Protein AF-A0A7J8WYX9-F1 (afdb_monomer)

Solvent-accessible surface area (backbone atoms only — not comparable to full-atom values): 12469 Å² total; per-residue (Å²): 118,74,82,59,62,82,72,58,81,87,71,57,76,42,74,40,43,55,41,48,28,75,52,81,51,78,60,89,34,69,71,24,34,34,38,29,42,62,52,103,55,58,66,59,55,30,49,50,41,38,47,78,47,37,28,56,27,44,37,34,34,35,86,57,97,69,90,72,83,88,65,73,89,63,94,62,88,78,86,72,88,52,57,74,46,80,40,63,70,86,65,88,78,86,83,91,79,81,81,84,76,69,96,70,56,70,68,56,54,50,52,51,52,52,54,54,48,52,52,50,53,52,52,50,51,52,53,50,52,55,50,51,52,53,52,50,51,50,50,49,53,51,50,50,61,53,38,76,77,49,88,80,83,89,84,92,77,91,75,84,77,90,42,73,69,56,56,54,50,51,53,52,51,53,52,50,50,51,52,47,47,70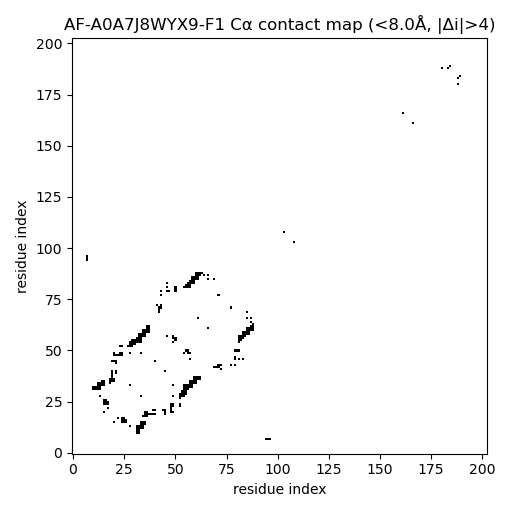,75,50,77,43,73,70,55,56,53,53,50,53,53,51,50,57,56,65,71,74,112

Nearest PDB structures (foldseek):
  7f2i-assembly1_A  TM=8.991E-01  e=1.066E-04  Arabidopsis thaliana
  4tjx-assembly1_A  TM=8.147E-01  e=4.241E-04  Arabidopsis thaliana
  7bj3-assembly1_A  TM=7.013E-01  e=8.742E-04  Streptococcus pyogenes
  8p0z-assembly1_A  TM=8.334E-01  e=9.964E-03  Homo sapiens
  6y76-assembly2_B  TM=6.323E-01  e=3.968E-03  Homo sapiens

InterPro domains:
  IPR003137 PA domain [PF02225] (18-91)
  IPR007369 Peptidase A22B, signal peptide peptidase [PF04258] (158-202)
  IPR007369 Peptidase A22B, signal peptide peptidase [PTHR12174] (4-203)
  IPR046450 PA domain superfamily [SSF52025] (28-68)

Organism: Gossypium aridum (NCBI:txid34290)

Mean predicted aligned error: 16.81 Å

Sequence (203 aa):
MESKEKHANHTRLALADPPDCCSKPRNQLTGEVILVHRGNCSFTVKANVAEEAGASAILIINNQTELFKMVCESDADVNIKIPAVMLPQDAVSVALYSPKRPAVDIAEVFLWLMAVGTILLASYWSAWTAREVAIEQDKLLKDASEEFLQVGSAGSSGFVDINTMSAVLFVVFASCFLIMLYKLMSFWFVEVLVVLFCIGGVE

Foldseek 3Di:
DVVVVVPFDDFAEAQFVVQQQLDQGPDQQAAGEYEHEDDDDAPLSSQVSCVVSNHQAYEYEYPDPDDDDRDDPDPPPSPRPHYYYYDYNPDPDDTDDDDDDPPDDPVNVVVVCVVVVVVVVVVVVVVVVVVVVVVVVVVVVVVVVVCVVPDDDDDDDDDPPPDPVVVVVVVVVVVVVVVCCVVVVDPVVVVVVVVVVVVVVVD

Radius of gyration: 34.88 Å; Cα contacts (8 Å, |Δi|>4): 164; chains: 1; bounding box: 66×43×94 Å

Secondary structure (DSSP, 8-state):
-HHHHTT---PPEEE-SSTT-SS--SS--TTSEEEEESBSB-HHHHHHHHHHTT-SEEEEE--SSS-PPP--SSSS-----S-EEEE-TT------------SS-HHHHHHHHHHHHHHHHHHHHHHHHHHHHHHHHHHHHHHHHHHTTS-------------HHHHHHHHHHHHHHHHHHHHT--HHHHHHHHHHHHHHT--

pLDDT: mean 78.22, std 14.94, range [28.72, 96.94]

Structure (mmCIF, N/CA/C/O backbone):
data_AF-A0A7J8WYX9-F1
#
_entry.id   AF-A0A7J8WYX9-F1
#
loop_
_atom_site.group_PDB
_atom_site.id
_atom_site.type_symbol
_atom_site.label_atom_id
_atom_site.label_alt_id
_atom_site.label_comp_id
_atom_site.label_asym_id
_atom_site.label_entity_id
_atom_site.label_seq_id
_atom_site.pdbx_PDB_ins_code
_atom_site.Cartn_x
_atom_site.Cartn_y
_atom_site.Cartn_z
_atom_site.occupancy
_atom_site.B_iso_or_equiv
_atom_site.auth_seq_id
_atom_site.auth_comp_id
_atom_site.auth_asym_id
_atom_site.auth_atom_id
_atom_site.pdbx_PDB_model_num
ATOM 1 N N . MET A 1 1 ? -13.910 14.914 -2.739 1.00 45.41 1 MET A N 1
ATOM 2 C CA . MET A 1 1 ? -14.010 13.834 -1.728 1.00 45.41 1 MET A CA 1
ATOM 3 C C . MET A 1 1 ? -15.471 13.490 -1.413 1.00 45.41 1 MET A C 1
ATOM 5 O O . MET A 1 1 ? -15.747 12.315 -1.222 1.00 45.41 1 MET A O 1
ATOM 9 N N . GLU A 1 2 ? -16.413 14.440 -1.516 1.00 46.00 2 GLU A N 1
ATOM 10 C CA . GLU A 1 2 ? -17.868 14.241 -1.304 1.00 46.00 2 GLU A CA 1
ATOM 11 C C . GLU A 1 2 ? -18.519 13.098 -2.105 1.00 46.00 2 GLU A C 1
ATOM 13 O O . GLU A 1 2 ? -19.353 12.368 -1.583 1.00 46.00 2 GLU A O 1
ATOM 18 N N . SER A 1 3 ? -18.125 12.861 -3.364 1.00 48.66 3 SER A N 1
ATOM 19 C CA . SER A 1 3 ? -18.735 11.781 -4.164 1.00 48.66 3 SER A CA 1
ATOM 20 C C . SER A 1 3 ? -18.460 10.370 -3.614 1.00 48.66 3 SER A C 1
ATOM 22 O O . SER A 1 3 ? -19.138 9.426 -4.026 1.00 48.66 3 SER A O 1
ATOM 24 N N . LYS A 1 4 ? -17.462 10.200 -2.730 1.00 52.25 4 LYS A N 1
ATOM 25 C CA . LYS A 1 4 ? -17.045 8.886 -2.213 1.00 52.25 4 LYS A CA 1
ATOM 26 C C . LYS A 1 4 ? -17.768 8.469 -0.930 1.00 52.25 4 LYS A C 1
ATOM 28 O O . LYS A 1 4 ? -17.884 7.271 -0.698 1.00 52.25 4 LYS A O 1
ATOM 33 N N . GLU A 1 5 ? -18.308 9.410 -0.155 1.00 54.16 5 GLU A N 1
ATOM 34 C CA . GLU A 1 5 ? -19.115 9.095 1.037 1.00 54.16 5 GLU A CA 1
ATOM 35 C C . GLU A 1 5 ? -20.439 8.416 0.666 1.00 54.16 5 GLU A C 1
ATOM 37 O O . GLU A 1 5 ? -20.892 7.507 1.352 1.00 54.16 5 GLU A O 1
ATOM 42 N N . LYS A 1 6 ? -21.018 8.779 -0.485 1.00 52.91 6 LYS A N 1
ATOM 43 C CA . LYS A 1 6 ? -22.342 8.312 -0.933 1.00 52.91 6 LYS A CA 1
ATOM 44 C C . LYS A 1 6 ? -22.449 6.797 -1.196 1.00 52.91 6 LYS A C 1
ATOM 46 O O . LYS A 1 6 ? -23.554 6.303 -1.387 1.00 52.91 6 LYS A O 1
ATOM 51 N N . HIS A 1 7 ? -21.322 6.078 -1.232 1.00 55.72 7 HIS A N 1
ATOM 52 C CA . HIS A 1 7 ? -21.247 4.624 -1.444 1.00 55.72 7 HIS A CA 1
ATOM 53 C C . HIS A 1 7 ? -20.517 3.883 -0.309 1.00 55.72 7 HIS A C 1
ATOM 55 O O . HIS A 1 7 ? -20.146 2.719 -0.479 1.00 55.72 7 HIS A O 1
ATOM 61 N N . ALA A 1 8 ? -20.267 4.533 0.831 1.00 63.88 8 ALA A N 1
ATOM 62 C CA . ALA A 1 8 ? -19.667 3.860 1.976 1.00 63.88 8 ALA A CA 1
ATOM 63 C C . ALA A 1 8 ? -20.660 2.847 2.569 1.00 63.88 8 ALA A C 1
ATOM 65 O O . ALA A 1 8 ? -21.831 3.160 2.780 1.00 63.88 8 ALA A O 1
ATOM 66 N N . ASN A 1 9 ? -20.200 1.623 2.835 1.00 68.25 9 ASN A N 1
ATOM 67 C CA . ASN A 1 9 ? -21.019 0.640 3.535 1.00 68.25 9 ASN A CA 1
ATOM 68 C C . ASN A 1 9 ? -21.034 0.998 5.026 1.00 68.25 9 ASN A C 1
ATOM 70 O O . ASN A 1 9 ? -19.980 1.071 5.659 1.00 68.25 9 ASN A O 1
ATOM 74 N N . HIS A 1 10 ? -22.218 1.282 5.568 1.00 72.44 10 HIS A N 1
ATOM 75 C CA . HIS A 1 10 ? -22.382 1.642 6.972 1.00 72.44 10 HIS A CA 1
ATOM 76 C C . HIS A 1 10 ? -22.467 0.366 7.811 1.00 72.44 10 HIS A C 1
ATOM 78 O O . HIS A 1 10 ? -23.544 -0.199 7.998 1.00 72.44 10 HIS A O 1
ATOM 84 N N . THR A 1 11 ? -21.325 -0.079 8.328 1.00 78.00 11 THR A N 1
ATOM 85 C CA . THR A 1 11 ? -21.270 -1.198 9.275 1.00 78.00 11 THR A CA 1
ATOM 86 C C . THR A 1 11 ? -21.375 -0.684 10.708 1.00 78.00 11 THR A C 1
ATOM 88 O O . THR A 1 11 ? -20.822 0.365 11.045 1.00 78.00 11 THR A O 1
ATOM 91 N N . ARG A 1 12 ? -22.090 -1.417 11.568 1.00 84.38 12 ARG A N 1
ATOM 92 C CA . ARG A 1 12 ? -22.177 -1.091 12.996 1.00 84.38 12 ARG A CA 1
ATOM 93 C C . ARG A 1 12 ? -20.827 -1.296 13.680 1.00 84.38 12 ARG A C 1
ATOM 95 O O . ARG A 1 12 ? -20.109 -2.249 13.377 1.00 84.38 12 ARG A O 1
ATOM 102 N N . LEU A 1 13 ? -20.518 -0.378 14.592 1.00 86.62 13 LEU A N 1
ATOM 103 C CA . LEU A 1 13 ? -19.353 -0.425 15.465 1.00 86.62 13 LEU A CA 1
ATOM 104 C C . LEU A 1 13 ? -19.795 -0.870 16.860 1.00 86.62 13 LEU A C 1
ATOM 106 O O . LEU A 1 13 ? -20.683 -0.242 17.439 1.00 86.62 13 LEU A O 1
ATOM 110 N N . ALA A 1 14 ? -19.154 -1.901 17.404 1.00 89.31 14 ALA A N 1
ATOM 111 C CA . ALA A 1 14 ? -19.388 -2.374 18.766 1.00 89.31 14 ALA A CA 1
ATOM 112 C C . ALA A 1 14 ? -18.099 -2.342 19.584 1.00 89.31 14 ALA A C 1
ATOM 114 O O . ALA A 1 14 ? -17.075 -2.883 19.175 1.00 89.31 14 ALA A O 1
ATOM 115 N N . LEU A 1 15 ? -18.144 -1.725 20.763 1.00 89.69 15 LEU A N 1
ATOM 116 C CA . LEU A 1 15 ? -17.042 -1.791 21.721 1.00 89.69 15 LEU A CA 1
ATOM 117 C C . LEU A 1 15 ? -17.001 -3.190 22.345 1.00 89.69 15 LEU A C 1
ATOM 119 O O . LEU A 1 15 ? -18.031 -3.678 22.807 1.00 89.69 15 LEU A O 1
ATOM 123 N N . ALA A 1 16 ? -15.839 -3.842 22.358 1.00 90.81 16 ALA A N 1
ATOM 124 C CA . ALA A 1 16 ? -15.687 -5.144 23.006 1.00 90.81 16 ALA A CA 1
ATOM 125 C C . ALA A 1 16 ? -15.901 -5.046 24.532 1.00 90.81 16 ALA A C 1
ATOM 127 O O . ALA A 1 16 ? -15.546 -4.043 25.151 1.00 90.81 16 ALA A O 1
ATOM 128 N N . ASP A 1 17 ? -16.454 -6.097 25.144 1.00 90.50 17 ASP A N 1
ATOM 129 C CA . ASP A 1 17 ? -16.508 -6.259 26.605 1.00 90.50 17 ASP A CA 1
ATOM 130 C C . ASP A 1 17 ? -15.880 -7.608 27.006 1.00 90.50 17 ASP A C 1
ATOM 132 O O . ASP A 1 17 ? -16.497 -8.646 26.754 1.00 90.50 17 ASP A O 1
ATOM 136 N N . PRO A 1 18 ? -14.678 -7.644 27.610 1.00 91.69 18 PRO A N 1
ATOM 137 C CA . PRO A 1 18 ? -13.878 -6.502 28.052 1.00 91.69 18 PRO A CA 1
ATOM 138 C C . PRO A 1 18 ? -13.237 -5.736 26.878 1.00 91.69 18 PRO A C 1
ATOM 140 O O . PRO A 1 18 ? -12.959 -6.321 25.826 1.00 91.69 18 PRO A O 1
ATOM 143 N N . PRO A 1 19 ? -12.958 -4.430 27.040 1.00 90.31 19 PRO A N 1
ATOM 144 C CA . PRO A 1 19 ? -12.548 -3.575 25.928 1.00 90.31 19 PRO A CA 1
ATOM 145 C C . PRO A 1 19 ? -11.127 -3.843 25.431 1.00 90.31 19 PRO A C 1
ATOM 147 O O . PRO A 1 19 ? -10.749 -3.358 24.371 1.00 90.31 19 PRO A O 1
ATOM 150 N N . ASP A 1 20 ? -10.325 -4.626 26.148 1.00 91.12 20 ASP A N 1
ATOM 151 C CA . ASP A 1 20 ? -9.019 -5.087 25.687 1.00 91.12 20 ASP A CA 1
ATOM 152 C C . ASP A 1 20 ? -9.109 -6.298 24.738 1.00 91.12 20 ASP A C 1
ATOM 154 O O . ASP A 1 20 ? -8.133 -6.573 24.045 1.00 91.12 20 ASP A O 1
ATOM 158 N N . CYS A 1 21 ? -10.245 -7.001 24.653 1.00 92.75 21 CYS A N 1
ATOM 159 C CA . CYS A 1 21 ? -10.447 -8.167 23.779 1.00 92.75 21 CYS A CA 1
ATOM 160 C C . CYS A 1 21 ? -9.347 -9.245 23.914 1.00 92.75 21 CYS A C 1
ATOM 162 O O . CYS A 1 21 ? -8.990 -9.927 22.957 1.00 92.75 21 CYS A O 1
ATOM 164 N N . CYS A 1 22 ? -8.767 -9.388 25.108 1.00 92.38 22 CYS A N 1
ATOM 165 C CA . CYS A 1 22 ? -7.767 -10.427 25.387 1.00 92.38 22 CYS A CA 1
ATOM 166 C C . CYS A 1 22 ? -8.405 -11.767 25.785 1.00 92.38 22 CYS A C 1
ATOM 168 O O . CYS A 1 22 ? -7.723 -12.780 25.904 1.00 92.38 22 CYS A O 1
ATOM 170 N N . SER A 1 23 ? -9.719 -11.767 26.005 1.00 91.31 23 SER A N 1
ATOM 171 C CA . SER A 1 23 ? -10.534 -12.935 26.324 1.00 91.31 23 SER A CA 1
ATOM 172 C C . SER A 1 23 ? -11.859 -12.848 25.576 1.00 91.31 23 SER A C 1
ATOM 174 O O . SER A 1 23 ? -12.202 -11.787 25.050 1.00 91.31 23 SER A O 1
ATOM 176 N N . LYS A 1 24 ? -12.591 -13.966 25.519 1.00 89.75 24 LYS A N 1
ATOM 177 C CA . LYS A 1 24 ? -13.844 -14.062 24.768 1.00 89.75 24 LYS A CA 1
ATOM 178 C C . LYS A 1 24 ? -14.808 -12.922 25.153 1.00 89.75 24 LYS A C 1
ATOM 180 O O . LYS A 1 24 ? -15.193 -12.850 26.324 1.00 89.75 24 LYS A O 1
ATOM 185 N N . PRO A 1 25 ? -15.220 -12.074 24.193 1.00 89.00 25 PRO A N 1
ATOM 186 C CA . PRO A 1 25 ? -16.127 -10.970 24.460 1.00 89.00 25 PRO A CA 1
ATOM 187 C C . PRO A 1 25 ? -17.490 -11.473 24.939 1.00 89.00 25 PRO A C 1
ATOM 189 O O . PRO A 1 25 ? -17.985 -12.510 24.486 1.00 89.00 25 PRO A O 1
ATOM 192 N N . ARG A 1 26 ? -18.104 -10.741 25.869 1.00 86.38 26 ARG A N 1
ATOM 193 C CA . ARG A 1 26 ? -19.439 -11.035 26.412 1.00 86.38 26 ARG A CA 1
ATOM 194 C C . ARG A 1 26 ? -20.556 -10.613 25.465 1.00 86.38 26 ARG A C 1
ATOM 196 O O . ARG A 1 26 ? -21.643 -11.186 25.505 1.00 86.38 26 ARG A O 1
ATOM 203 N N . ASN A 1 27 ? -20.300 -9.610 24.633 1.00 84.31 27 ASN A N 1
ATOM 204 C CA . ASN A 1 27 ? -21.218 -9.153 23.605 1.00 84.31 27 ASN A CA 1
ATOM 205 C C . ASN A 1 27 ? -21.117 -10.004 22.330 1.00 84.31 27 ASN A C 1
ATOM 207 O O . ASN A 1 27 ? -20.062 -10.535 21.995 1.00 84.31 27 ASN A O 1
ATOM 211 N N . GLN A 1 28 ? -22.238 -10.139 21.616 1.00 72.94 28 GLN A N 1
ATOM 212 C CA . GLN A 1 28 ? -22.253 -10.772 20.296 1.00 72.94 28 GLN A CA 1
ATOM 213 C C . GLN A 1 28 ? -21.691 -9.787 19.271 1.00 72.94 28 GLN A C 1
ATOM 215 O O . GLN A 1 28 ? -22.230 -8.697 19.115 1.00 72.94 28 GLN A O 1
ATOM 220 N N . LEU A 1 29 ? -20.616 -10.177 18.587 1.00 73.69 29 LEU A N 1
ATOM 221 C CA . LEU A 1 29 ? -19.887 -9.338 17.627 1.00 73.69 29 LEU A CA 1
ATOM 222 C C . LEU A 1 29 ? -20.119 -9.778 16.172 1.00 73.69 29 LEU A C 1
ATOM 224 O O . LEU A 1 29 ? -19.353 -9.436 15.274 1.00 73.69 29 LEU A O 1
ATOM 228 N N . THR A 1 30 ? -21.164 -10.574 15.932 1.00 80.50 30 THR A N 1
ATOM 229 C CA . THR A 1 30 ? -21.384 -11.269 14.662 1.00 80.50 30 THR A CA 1
ATOM 230 C C . THR A 1 30 ? -21.677 -10.292 13.525 1.00 80.50 30 THR A C 1
ATOM 232 O O . THR A 1 30 ? -22.742 -9.680 13.477 1.00 80.50 30 THR A O 1
ATOM 235 N N . GLY A 1 31 ? -20.740 -10.180 12.581 1.00 79.94 31 GLY A N 1
ATOM 236 C CA . GLY A 1 31 ? -20.867 -9.323 11.398 1.00 79.94 31 GLY A CA 1
ATOM 237 C C . GLY A 1 31 ? -20.656 -7.826 11.656 1.00 79.94 31 GLY A C 1
ATOM 238 O O . GLY A 1 31 ? -20.815 -7.028 10.733 1.00 79.94 31 GLY A O 1
ATOM 239 N N . GLU A 1 32 ? -20.278 -7.434 12.874 1.00 86.94 32 GLU A N 1
ATOM 240 C CA . GLU A 1 32 ? -19.997 -6.042 13.237 1.00 86.94 32 GLU A CA 1
ATOM 241 C C . GLU A 1 32 ? -18.487 -5.754 13.216 1.00 86.94 32 GLU A C 1
ATOM 243 O O . GLU A 1 32 ? -17.650 -6.665 13.240 1.00 86.94 32 GLU A O 1
ATOM 248 N N . VAL A 1 33 ? -18.123 -4.471 13.129 1.00 89.62 33 VAL A N 1
ATOM 249 C CA . VAL A 1 33 ? -16.732 -4.032 13.300 1.00 89.62 33 VAL A CA 1
ATOM 250 C C . VAL A 1 33 ? -16.506 -3.759 14.775 1.00 89.62 33 VAL A C 1
ATOM 252 O O . VAL A 1 33 ? -17.227 -2.968 15.385 1.00 89.62 33 VAL A O 1
ATOM 255 N N . ILE A 1 34 ? -15.500 -4.400 15.353 1.00 91.81 34 ILE A N 1
ATOM 256 C CA . ILE A 1 34 ? -15.293 -4.337 16.795 1.00 91.81 34 ILE A CA 1
ATOM 257 C C . ILE A 1 34 ? -14.246 -3.286 17.134 1.00 91.81 34 ILE A C 1
ATOM 259 O O . ILE A 1 34 ? -13.237 -3.148 16.441 1.00 91.81 34 ILE A O 1
ATOM 263 N N . LEU A 1 35 ? -14.478 -2.553 18.212 1.00 91.50 35 LEU A N 1
ATOM 264 C CA . LEU A 1 35 ? -13.589 -1.523 18.721 1.00 91.50 35 LEU A CA 1
ATOM 265 C C . LEU A 1 35 ? -12.943 -2.033 20.008 1.00 91.50 35 LEU A C 1
ATOM 267 O O . LEU A 1 35 ? -13.636 -2.488 20.919 1.00 91.50 35 LEU A O 1
ATOM 271 N N . VAL A 1 36 ? -11.615 -1.983 20.070 1.00 92.81 36 VAL A N 1
ATOM 272 C CA . VAL A 1 36 ? -10.827 -2.504 21.192 1.00 92.81 36 VAL A CA 1
ATOM 273 C C . VAL A 1 36 ? -9.761 -1.500 21.609 1.00 92.81 36 VAL A C 1
ATOM 275 O O . VAL A 1 36 ? -9.241 -0.750 20.787 1.00 92.81 36 VAL A O 1
ATOM 278 N N . HIS A 1 37 ? -9.381 -1.497 22.879 1.00 92.19 37 HIS A N 1
ATOM 279 C CA . HIS A 1 37 ? -8.270 -0.704 23.388 1.00 92.19 37 HIS A CA 1
ATOM 280 C C . HIS A 1 37 ? -6.948 -1.473 23.305 1.00 92.19 37 HIS A C 1
ATOM 282 O O . HIS A 1 37 ? -6.859 -2.690 23.528 1.00 92.19 37 HIS A O 1
ATOM 288 N N . ARG A 1 38 ? -5.876 -0.738 23.002 1.00 90.69 38 ARG A N 1
ATOM 289 C CA . ARG A 1 38 ? -4.504 -1.239 23.092 1.00 90.69 38 ARG A CA 1
ATOM 290 C C . ARG A 1 38 ? -4.129 -1.538 24.553 1.00 90.69 38 ARG A C 1
ATOM 292 O O . ARG A 1 38 ? -4.434 -0.755 25.445 1.00 90.69 38 ARG A O 1
ATOM 299 N N . GLY A 1 39 ? -3.410 -2.643 24.776 1.00 88.38 39 GLY A N 1
ATOM 300 C CA . GLY A 1 39 ? -2.896 -3.060 26.091 1.00 88.38 39 GLY A CA 1
ATOM 301 C C . GLY A 1 39 ? -3.232 -4.514 26.443 1.00 88.38 39 GLY A C 1
ATOM 302 O O . GLY A 1 39 ? -3.944 -5.173 25.689 1.00 88.38 39 GLY A O 1
ATOM 303 N N . ASN A 1 40 ? -2.731 -4.994 27.586 1.00 91.19 40 ASN A N 1
ATOM 304 C CA . ASN A 1 40 ? -2.916 -6.336 28.176 1.00 91.19 40 ASN A CA 1
ATOM 305 C C . ASN A 1 40 ? -2.393 -7.554 27.388 1.00 91.19 40 ASN A C 1
ATOM 307 O O . ASN A 1 40 ? -1.822 -8.459 27.987 1.00 91.19 40 ASN A O 1
ATOM 311 N N . CYS A 1 41 ? -2.573 -7.595 26.072 1.00 89.94 41 CYS A N 1
ATOM 312 C CA . CYS A 1 41 ? -2.141 -8.687 25.203 1.00 89.94 41 CYS A CA 1
ATOM 313 C C . CYS A 1 41 ? -1.694 -8.161 23.831 1.00 89.94 41 CYS A C 1
ATOM 315 O O . CYS A 1 41 ? -1.910 -6.989 23.494 1.00 89.94 41 CYS A O 1
ATOM 317 N N . SER A 1 42 ? -1.062 -9.030 23.040 1.00 89.69 42 SER A N 1
ATOM 318 C CA . SER A 1 42 ? -0.552 -8.708 21.706 1.00 89.69 42 SER A CA 1
ATOM 319 C C . SER A 1 42 ? -1.673 -8.469 20.685 1.00 89.69 42 SER A C 1
ATOM 321 O O . SER A 1 42 ? -2.828 -8.858 20.877 1.00 89.69 42 SER A O 1
ATOM 323 N N . PHE A 1 43 ? -1.340 -7.811 19.570 1.00 90.06 43 PHE A N 1
ATOM 324 C CA . PHE A 1 43 ? -2.309 -7.511 18.509 1.00 90.06 43 PHE A CA 1
ATOM 325 C C . PHE A 1 43 ? -2.866 -8.774 17.842 1.00 90.06 43 PHE A C 1
ATOM 327 O O . PHE A 1 43 ? -4.043 -8.808 17.492 1.00 90.06 43 PHE A O 1
ATOM 334 N N . THR A 1 44 ? -2.041 -9.816 17.712 1.00 90.31 44 THR A N 1
ATOM 335 C CA . THR A 1 44 ? -2.435 -11.107 17.135 1.00 90.31 44 THR A CA 1
ATOM 336 C C . THR A 1 44 ? -3.474 -11.809 18.003 1.00 90.31 44 THR A C 1
ATOM 338 O O . THR A 1 44 ? -4.482 -12.278 17.485 1.00 90.31 44 THR A O 1
ATOM 341 N N . VAL A 1 45 ? -3.294 -11.798 19.329 1.00 90.88 45 VAL A N 1
ATOM 342 C CA . VAL A 1 45 ? -4.271 -12.361 20.276 1.00 90.88 45 VAL A CA 1
ATOM 343 C C . VAL A 1 45 ? -5.616 -11.646 20.162 1.00 90.88 45 VAL A C 1
ATOM 345 O O . VAL A 1 45 ? -6.641 -12.307 20.012 1.00 90.88 45 VAL A O 1
ATOM 348 N N . LYS A 1 46 ? -5.620 -10.306 20.155 1.00 92.12 46 LYS A N 1
ATOM 349 C CA . LYS A 1 46 ? -6.856 -9.513 20.007 1.00 92.12 46 LYS A CA 1
ATOM 350 C C . LYS A 1 46 ? -7.598 -9.847 18.714 1.00 92.12 46 LYS A C 1
ATOM 352 O O . LYS A 1 46 ? -8.819 -9.976 18.724 1.00 92.12 46 LYS A O 1
ATOM 357 N N . ALA A 1 47 ? -6.867 -9.975 17.607 1.00 91.81 47 ALA A N 1
ATOM 358 C CA . ALA A 1 47 ? -7.442 -10.277 16.303 1.00 91.81 47 ALA A CA 1
ATOM 359 C C . ALA A 1 47 ? -8.016 -11.703 16.225 1.00 91.81 47 ALA A C 1
ATOM 361 O O . ALA A 1 47 ? -9.117 -11.870 15.709 1.00 91.81 47 ALA A O 1
ATOM 362 N N . ASN A 1 48 ? -7.339 -12.701 16.800 1.00 91.12 48 ASN A N 1
ATOM 363 C CA . ASN A 1 48 ? -7.852 -14.076 16.863 1.00 91.12 48 ASN A CA 1
ATOM 364 C C . ASN A 1 48 ? -9.140 -14.161 17.690 1.00 91.12 48 ASN A C 1
ATOM 366 O O . ASN A 1 48 ? -10.135 -14.718 17.240 1.00 91.12 48 ASN A O 1
ATOM 370 N N . VAL A 1 49 ? -9.154 -13.547 18.877 1.00 92.12 49 VAL A N 1
ATOM 371 C CA . VAL A 1 49 ? -10.339 -13.528 19.749 1.00 92.12 49 VAL A CA 1
ATOM 372 C C . VAL A 1 49 ? -11.519 -12.823 19.069 1.00 92.12 49 VAL A C 1
ATOM 374 O O . VAL A 1 49 ? -12.662 -13.270 19.174 1.00 92.12 49 VAL A O 1
ATOM 377 N N . ALA A 1 50 ? -11.250 -11.735 18.346 1.00 92.12 50 ALA A N 1
ATOM 378 C CA . ALA A 1 50 ? -12.251 -11.017 17.565 1.00 92.12 50 ALA A CA 1
ATOM 379 C C . ALA A 1 50 ? -12.829 -11.862 16.423 1.00 92.12 50 ALA A C 1
ATOM 381 O O . ALA A 1 50 ? -14.045 -11.884 16.220 1.00 92.12 50 ALA A O 1
ATOM 382 N N . GLU A 1 51 ? -11.969 -12.568 15.692 1.00 91.50 51 GLU A N 1
ATOM 383 C CA . GLU A 1 51 ? -12.371 -13.465 14.610 1.00 91.50 51 GLU A CA 1
ATOM 384 C C . GLU A 1 51 ? -13.218 -14.631 15.134 1.00 91.50 51 GLU A C 1
ATOM 386 O O . GLU A 1 51 ? -14.292 -14.900 14.594 1.00 91.50 51 GLU A O 1
ATOM 391 N N . GLU A 1 52 ? -12.802 -15.264 16.233 1.00 90.25 52 GLU A N 1
ATOM 392 C CA . GLU A 1 52 ? -13.566 -16.326 16.902 1.00 90.25 52 GLU A CA 1
ATOM 393 C C . GLU A 1 52 ? -14.931 -15.838 17.415 1.00 90.25 52 GLU A C 1
ATOM 395 O O . GLU A 1 52 ? -15.892 -16.610 17.472 1.00 90.25 52 GLU A O 1
ATOM 400 N N . ALA A 1 53 ? -15.043 -14.553 17.765 1.00 89.69 53 ALA A N 1
ATOM 401 C CA . ALA A 1 53 ? -16.303 -13.913 18.139 1.00 89.69 53 ALA A CA 1
ATOM 402 C C . ALA A 1 53 ? -17.201 -13.562 16.931 1.00 89.69 53 ALA A C 1
ATOM 404 O O . ALA A 1 53 ? -18.331 -13.098 17.117 1.00 89.69 53 ALA A O 1
ATOM 405 N N . GLY A 1 54 ? -16.733 -13.801 15.700 1.00 89.44 54 GLY A N 1
ATOM 406 C CA . GLY A 1 54 ? -17.472 -13.556 14.462 1.00 89.44 54 GLY A CA 1
ATOM 407 C C . GLY A 1 54 ? -17.428 -12.106 13.973 1.00 89.44 54 GLY A C 1
ATOM 408 O O . GLY A 1 54 ? -18.320 -11.700 13.222 1.00 89.44 54 GLY A O 1
ATOM 409 N N . ALA A 1 55 ? -16.430 -11.326 14.397 1.00 91.50 55 ALA A N 1
ATOM 410 C CA . ALA A 1 55 ? -16.232 -9.957 13.931 1.00 91.50 55 ALA A CA 1
ATOM 411 C C . ALA A 1 55 ? -15.965 -9.904 12.419 1.00 91.50 55 ALA A C 1
ATOM 413 O O . ALA A 1 55 ? -15.298 -10.773 11.862 1.00 91.50 55 ALA A O 1
ATOM 414 N N . SER A 1 56 ? -16.422 -8.842 11.751 1.00 90.12 56 SER A N 1
ATOM 415 C CA . SER A 1 56 ? -16.060 -8.590 10.348 1.00 90.12 56 SER A CA 1
ATOM 416 C C . SER A 1 56 ? -14.719 -7.862 10.207 1.00 90.12 56 SER A C 1
ATOM 418 O O . SER A 1 56 ? -14.106 -7.936 9.144 1.00 90.12 56 SER A O 1
ATOM 420 N N . ALA A 1 57 ? -14.307 -7.107 11.227 1.00 90.38 57 ALA A N 1
ATOM 421 C CA . ALA A 1 57 ? -13.055 -6.357 11.293 1.00 90.38 57 ALA A CA 1
ATOM 422 C C . ALA A 1 57 ? -12.769 -5.942 12.744 1.00 90.38 57 ALA A C 1
ATOM 424 O O . ALA A 1 57 ? -13.695 -5.856 13.556 1.00 90.38 57 ALA A O 1
ATOM 425 N N . ILE A 1 58 ? -11.510 -5.624 13.050 1.00 91.56 58 ILE A N 1
ATOM 426 C CA . ILE A 1 58 ? -11.081 -5.126 14.364 1.00 91.56 58 ILE A CA 1
ATOM 427 C C . ILE A 1 58 ? -10.389 -3.762 14.240 1.00 91.56 58 ILE A C 1
ATOM 429 O O . ILE A 1 58 ? -9.474 -3.569 13.436 1.00 91.56 58 ILE A O 1
ATOM 433 N N . LEU A 1 59 ? -10.825 -2.813 15.068 1.00 91.75 59 LEU A N 1
ATOM 434 C CA . LEU A 1 59 ? -10.262 -1.474 15.205 1.00 91.75 59 LEU A CA 1
ATOM 435 C C . LEU A 1 59 ? -9.627 -1.325 16.586 1.00 91.75 59 LEU A C 1
ATOM 437 O O . LEU A 1 59 ? -10.311 -1.391 17.605 1.00 91.75 59 LEU A O 1
ATOM 441 N N . ILE A 1 60 ? -8.317 -1.102 16.624 1.00 91.62 60 ILE A N 1
ATOM 442 C CA . ILE A 1 60 ? -7.550 -0.964 17.863 1.00 91.62 60 ILE A CA 1
ATOM 443 C C . ILE A 1 60 ? -7.299 0.518 18.137 1.00 91.62 60 ILE A C 1
ATOM 445 O O . ILE A 1 60 ? -6.532 1.164 17.426 1.00 91.62 60 ILE A O 1
ATOM 449 N N . ILE A 1 61 ? -7.903 1.055 19.192 1.00 90.50 61 ILE A N 1
ATOM 450 C CA . ILE A 1 61 ? -7.648 2.411 19.677 1.00 90.50 61 ILE A CA 1
ATOM 451 C C . ILE A 1 61 ? -6.304 2.420 20.398 1.00 90.50 61 ILE A C 1
ATOM 453 O O . ILE A 1 61 ? -6.115 1.752 21.423 1.00 90.50 61 ILE A O 1
ATOM 457 N N . ASN A 1 62 ? -5.376 3.204 19.868 1.00 89.06 62 ASN A N 1
ATOM 458 C CA . ASN A 1 62 ? -4.105 3.472 20.507 1.00 89.06 62 ASN A CA 1
ATOM 459 C C . ASN A 1 62 ? -4.310 4.389 21.720 1.00 89.06 62 ASN A C 1
ATOM 461 O O . ASN A 1 62 ? -5.003 5.395 21.630 1.00 89.06 62 ASN A O 1
ATOM 465 N N . ASN A 1 63 ? -3.691 4.044 22.846 1.00 81.88 63 ASN A N 1
ATOM 466 C CA . ASN A 1 63 ? -3.717 4.823 24.087 1.00 81.88 63 ASN A CA 1
ATOM 467 C C . ASN A 1 63 ? -2.422 5.629 24.316 1.00 81.88 63 ASN A C 1
ATOM 469 O O . ASN A 1 63 ? -2.222 6.174 25.397 1.00 81.88 63 ASN A O 1
ATOM 473 N N . GLN A 1 64 ? -1.514 5.651 23.335 1.00 76.75 64 GLN A N 1
ATOM 474 C CA . GLN A 1 64 ? -0.262 6.409 23.364 1.00 76.75 64 GLN A CA 1
ATOM 475 C C . GLN A 1 64 ? -0.243 7.432 22.224 1.00 76.75 64 GLN A C 1
ATOM 477 O O . GLN A 1 64 ? -0.919 7.259 21.211 1.00 76.75 64 GLN A O 1
ATOM 482 N N . THR A 1 65 ? 0.562 8.483 22.381 1.00 67.62 65 THR A N 1
ATOM 483 C CA . THR A 1 65 ? 0.684 9.589 21.416 1.00 67.62 65 THR A CA 1
ATOM 484 C C . THR A 1 65 ? 1.353 9.186 20.099 1.00 67.62 65 THR A C 1
ATOM 486 O O . THR A 1 65 ? 1.169 9.859 19.090 1.00 67.62 65 THR A O 1
ATOM 489 N N . GLU A 1 66 ? 2.110 8.087 20.076 1.00 69.06 66 GLU A N 1
ATOM 490 C CA . GLU A 1 66 ? 2.819 7.610 18.886 1.00 69.06 66 GLU A CA 1
ATOM 491 C C . GLU A 1 66 ? 2.066 6.465 18.201 1.00 69.06 66 GLU A C 1
ATOM 493 O O . GLU A 1 66 ? 1.699 5.476 18.842 1.00 69.06 66 GLU A O 1
ATOM 498 N N . LEU A 1 67 ? 1.853 6.579 16.886 1.00 65.12 67 LEU A N 1
ATOM 499 C CA . LEU A 1 67 ? 1.338 5.490 16.054 1.00 65.12 67 LEU A CA 1
ATOM 500 C C . LEU A 1 67 ? 2.430 4.428 15.881 1.00 65.12 67 LEU A C 1
ATOM 502 O O . LEU A 1 67 ? 3.433 4.652 15.206 1.00 65.12 67 LEU A O 1
ATOM 506 N N . PHE A 1 68 ? 2.220 3.257 16.478 1.00 69.94 68 PHE A N 1
ATOM 507 C CA . PHE A 1 68 ? 3.120 2.115 16.338 1.00 69.94 68 PHE A CA 1
ATOM 508 C C . PHE A 1 68 ? 2.730 1.246 15.141 1.00 69.94 68 PHE A C 1
ATOM 510 O O . PHE A 1 68 ? 1.550 1.006 14.878 1.00 69.94 68 PHE A O 1
ATOM 517 N N . LYS A 1 69 ? 3.734 0.692 14.450 1.00 76.62 69 LYS A N 1
ATOM 518 C CA . LYS A 1 69 ? 3.513 -0.409 13.508 1.00 76.62 69 LYS A CA 1
ATOM 519 C C . LYS A 1 69 ? 3.004 -1.619 14.294 1.00 76.62 69 LYS A C 1
ATOM 521 O O . LYS A 1 69 ? 3.652 -2.048 15.246 1.00 76.62 69 LYS A O 1
ATOM 526 N N . MET A 1 70 ? 1.864 -2.181 13.893 1.00 78.44 70 MET A N 1
ATOM 527 C CA . MET A 1 70 ? 1.414 -3.467 14.428 1.00 78.44 70 MET A CA 1
ATOM 528 C C . MET A 1 70 ? 2.404 -4.547 13.990 1.00 78.44 70 MET A C 1
ATOM 530 O O . MET A 1 70 ? 2.616 -4.753 12.794 1.00 78.44 70 MET A O 1
ATOM 534 N N . VAL A 1 71 ? 3.042 -5.195 14.961 1.00 79.12 71 VAL A N 1
ATOM 535 C CA . VAL A 1 71 ? 3.974 -6.304 14.735 1.00 79.12 71 VAL A CA 1
ATOM 536 C C . VAL A 1 71 ? 3.263 -7.598 15.111 1.00 79.12 71 VAL A C 1
ATOM 538 O O . VAL A 1 71 ? 2.610 -7.663 16.153 1.00 79.12 71 VAL A O 1
ATOM 541 N N . CYS A 1 72 ? 3.373 -8.611 14.254 1.00 78.69 72 CYS A N 1
ATOM 542 C CA . CYS A 1 72 ? 2.977 -9.969 14.603 1.00 78.69 72 CYS A CA 1
ATOM 543 C C . CYS A 1 72 ? 4.128 -10.615 15.380 1.00 78.69 72 CYS A C 1
ATOM 545 O O . CYS A 1 72 ? 5.261 -10.633 14.903 1.00 78.69 72 CYS A O 1
ATOM 547 N N . GLU A 1 73 ? 3.859 -11.089 16.596 1.00 70.25 73 GLU A N 1
ATOM 548 C CA . GLU A 1 73 ? 4.844 -11.837 17.378 1.00 70.25 73 GLU A CA 1
ATOM 549 C C . GLU A 1 73 ? 4.907 -13.271 16.843 1.00 70.25 73 GLU A C 1
ATOM 551 O O . GLU A 1 73 ? 3.944 -14.020 16.993 1.00 70.25 73 GLU A O 1
ATOM 556 N N . SER A 1 74 ? 6.059 -13.625 16.260 1.00 64.19 74 SER A N 1
ATOM 557 C CA . SER A 1 74 ? 6.462 -14.914 15.666 1.00 64.19 74 SER A CA 1
ATOM 558 C C . SER A 1 74 ? 6.122 -15.144 14.185 1.00 64.19 74 SER A C 1
ATOM 560 O O . SER A 1 74 ? 5.036 -14.819 13.720 1.00 64.19 74 SER A O 1
ATOM 562 N N . ASP A 1 75 ? 7.067 -15.779 13.476 1.00 55.84 75 ASP A N 1
ATOM 563 C CA . ASP A 1 75 ? 6.932 -16.351 12.120 1.00 55.84 75 ASP A CA 1
ATOM 564 C C . ASP A 1 75 ? 6.005 -17.586 12.079 1.00 55.84 75 ASP A C 1
ATOM 566 O O . ASP A 1 75 ? 5.981 -18.328 11.096 1.00 55.84 75 ASP A O 1
ATOM 570 N N . ALA A 1 76 ? 5.265 -17.860 13.159 1.00 58.75 76 ALA A N 1
ATOM 571 C CA . ALA A 1 76 ? 4.187 -18.831 13.105 1.00 58.75 76 ALA A CA 1
ATOM 572 C C . ALA A 1 76 ? 3.117 -18.285 12.158 1.00 58.75 76 ALA A C 1
ATOM 574 O O . ALA A 1 76 ? 2.811 -17.098 12.188 1.00 58.75 76 ALA A O 1
ATOM 575 N N . ASP A 1 77 ? 2.573 -19.145 11.309 1.00 59.78 77 ASP A N 1
ATOM 576 C CA . ASP A 1 77 ? 1.599 -18.797 10.278 1.00 59.78 77 ASP A CA 1
ATOM 577 C C . ASP A 1 77 ? 0.312 -18.249 10.934 1.00 59.78 77 ASP A C 1
ATOM 579 O O . ASP A 1 77 ? -0.605 -18.990 11.300 1.00 59.78 77 ASP A O 1
ATOM 583 N N . VAL A 1 78 ? 0.284 -16.940 11.208 1.00 71.88 78 VAL A N 1
ATOM 584 C CA . VAL A 1 78 ? -0.836 -16.263 11.863 1.00 71.88 78 VAL A CA 1
ATOM 585 C C . VAL A 1 78 ? -1.964 -16.135 10.841 1.00 71.88 78 VAL A C 1
ATOM 587 O O . VAL A 1 78 ? -2.003 -15.210 10.032 1.00 71.88 78 VAL A O 1
ATOM 590 N N . ASN A 1 79 ? -2.899 -17.081 10.881 1.00 80.88 79 ASN A N 1
ATOM 591 C CA . ASN A 1 79 ? -4.050 -17.129 9.984 1.00 80.88 79 ASN A CA 1
ATOM 592 C C . ASN A 1 79 ? -5.209 -16.254 10.495 1.00 80.88 79 ASN A C 1
ATOM 594 O O . ASN A 1 79 ? -6.218 -16.779 10.954 1.00 80.88 79 ASN A O 1
ATOM 598 N N . ILE A 1 80 ? -5.056 -14.929 10.416 1.00 86.56 80 ILE A N 1
ATOM 599 C CA . ILE A 1 80 ? -6.132 -13.960 10.682 1.00 86.56 80 ILE A CA 1
ATOM 600 C C . ILE A 1 80 ? -6.770 -13.564 9.344 1.00 86.56 80 ILE A C 1
ATOM 602 O O . ILE A 1 80 ? -6.096 -13.004 8.476 1.00 86.56 80 ILE A O 1
ATOM 606 N N . LYS A 1 81 ? -8.070 -13.808 9.169 1.00 90.00 81 LYS A N 1
ATOM 607 C CA . LYS A 1 81 ? -8.822 -13.488 7.938 1.00 90.00 81 LYS A CA 1
ATOM 608 C C . LYS A 1 81 ? -9.534 -12.142 8.014 1.00 90.00 81 LYS A C 1
ATOM 610 O O . LYS A 1 81 ? -9.912 -11.592 6.978 1.00 90.00 81 LYS A O 1
ATOM 615 N N . ILE A 1 82 ? -9.731 -11.612 9.220 1.00 91.12 82 ILE A N 1
ATOM 616 C CA . ILE A 1 82 ? -10.348 -10.300 9.426 1.00 91.12 82 ILE A CA 1
ATOM 617 C C . ILE A 1 82 ? -9.313 -9.166 9.290 1.00 91.12 82 ILE A C 1
ATOM 619 O O . ILE A 1 82 ? -8.177 -9.295 9.744 1.00 91.12 82 ILE A O 1
ATOM 623 N N . PRO A 1 83 ? -9.670 -8.015 8.699 1.00 89.75 83 PRO A N 1
ATOM 624 C CA . PRO A 1 83 ? -8.782 -6.863 8.657 1.00 89.75 83 PRO A CA 1
ATOM 625 C C . PRO A 1 83 ? -8.627 -6.239 10.053 1.00 89.75 83 PRO A C 1
ATOM 627 O O . PRO A 1 83 ? -9.613 -6.000 10.756 1.00 89.75 83 PRO A O 1
ATOM 630 N N . ALA A 1 84 ? -7.383 -5.928 10.422 1.00 90.00 84 ALA A N 1
ATOM 631 C CA . ALA A 1 84 ? -7.022 -5.256 11.667 1.00 90.00 84 ALA A CA 1
ATOM 632 C C . ALA A 1 84 ? -6.399 -3.886 11.378 1.00 90.00 84 ALA A C 1
ATOM 634 O O . ALA A 1 84 ? -5.456 -3.783 10.591 1.00 90.00 84 ALA A O 1
ATOM 635 N N . VAL A 1 85 ? -6.915 -2.829 12.011 1.00 89.56 85 VAL A N 1
ATOM 636 C CA . VAL A 1 85 ? -6.436 -1.449 11.822 1.00 89.56 85 VAL A CA 1
ATOM 637 C C . VAL A 1 85 ? -6.279 -0.759 13.174 1.00 89.56 85 VAL A C 1
ATOM 639 O O . VAL A 1 85 ? -7.131 -0.890 14.049 1.00 89.56 85 VAL A O 1
ATOM 642 N N . MET A 1 86 ? -5.196 0.000 13.344 1.00 88.69 86 MET A N 1
ATOM 643 C CA . MET A 1 86 ? -4.980 0.845 14.520 1.00 88.69 86 MET A CA 1
ATOM 644 C C . MET A 1 86 ? -5.435 2.281 14.247 1.00 88.69 86 MET A C 1
ATOM 646 O O . MET A 1 86 ? -5.161 2.827 13.179 1.00 88.69 86 MET A O 1
ATOM 650 N N . LEU A 1 87 ? -6.092 2.894 15.230 1.00 87.62 87 LEU A N 1
ATOM 651 C CA . LEU A 1 87 ? -6.572 4.272 15.193 1.00 87.62 87 LEU A CA 1
ATOM 652 C C . LEU A 1 87 ? -5.923 5.107 16.306 1.00 87.62 87 LEU A C 1
ATOM 654 O O . LEU A 1 87 ? -5.682 4.578 17.395 1.00 87.62 87 LEU A O 1
ATOM 658 N N . PRO A 1 88 ? -5.660 6.404 16.075 1.00 85.00 88 PRO A N 1
ATOM 659 C CA . PRO A 1 88 ? -5.285 7.321 17.146 1.00 85.00 88 PRO A CA 1
ATOM 660 C C . PRO A 1 88 ? -6.464 7.547 18.108 1.00 85.00 88 PRO A C 1
ATOM 662 O O . PRO A 1 88 ? -7.623 7.400 17.721 1.00 85.00 88 PRO A O 1
ATOM 665 N N . GLN A 1 89 ? -6.165 7.929 19.353 1.00 81.00 89 GLN A N 1
ATOM 666 C CA . GLN A 1 89 ? -7.173 8.143 20.399 1.00 81.00 89 GLN A CA 1
ATOM 667 C C . GLN A 1 89 ? -8.203 9.224 20.034 1.00 81.00 89 GLN A C 1
ATOM 669 O O . GLN A 1 89 ? -9.373 9.100 20.383 1.00 81.00 89 GLN A O 1
ATOM 674 N N . ASP A 1 90 ? -7.777 10.240 19.282 1.00 80.31 90 ASP A N 1
ATOM 675 C CA . ASP A 1 90 ? -8.590 11.416 18.947 1.00 80.31 90 ASP A CA 1
ATOM 676 C C . ASP A 1 90 ? -9.465 11.224 17.690 1.00 80.31 90 ASP A C 1
ATOM 678 O O . ASP A 1 90 ? -10.048 12.177 17.167 1.00 80.31 90 ASP A O 1
ATOM 682 N N . ALA A 1 91 ? -9.560 10.001 17.158 1.00 73.12 91 ALA A N 1
ATOM 683 C CA . ALA A 1 91 ? -10.376 9.714 15.982 1.00 73.12 91 ALA A CA 1
ATOM 684 C C . ALA A 1 91 ? -11.878 9.684 16.327 1.00 73.12 91 ALA A C 1
ATOM 686 O O . ALA A 1 91 ? -12.365 8.752 16.961 1.00 73.12 91 ALA A O 1
ATOM 687 N N . VAL A 1 92 ? -12.630 10.684 15.852 1.00 70.62 92 VAL A N 1
ATOM 688 C CA . VAL A 1 92 ? -14.091 10.799 16.067 1.00 70.62 92 VAL A CA 1
ATOM 689 C C . VAL A 1 92 ? -14.907 10.047 15.007 1.00 70.62 92 VAL A C 1
ATOM 691 O O . VAL A 1 92 ? -16.000 9.561 15.288 1.00 70.62 92 VAL A O 1
ATOM 694 N N . SER A 1 93 ? -14.394 9.939 13.778 1.00 74.69 93 SER A N 1
ATOM 695 C CA . SER A 1 93 ? -15.060 9.236 12.675 1.00 74.69 93 SER A CA 1
ATOM 696 C C . SER A 1 93 ? -14.040 8.526 11.792 1.00 74.69 93 SER A C 1
ATOM 698 O O . SER A 1 93 ? -12.928 9.017 11.593 1.00 74.69 93 SER A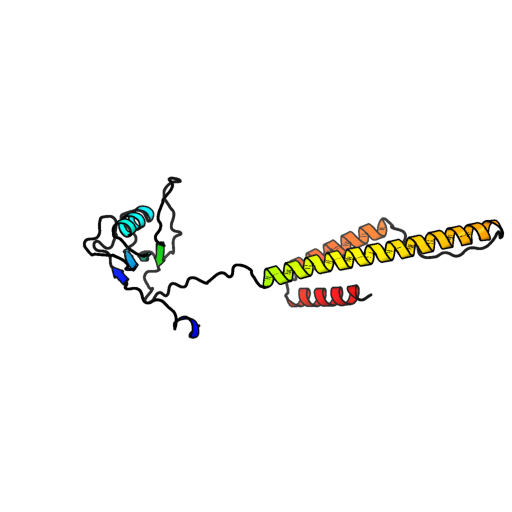 O 1
ATOM 700 N N . VAL A 1 94 ? -14.409 7.350 11.282 1.00 74.50 94 VAL A N 1
ATOM 701 C CA . VAL A 1 94 ? -13.544 6.522 10.438 1.00 74.50 94 VAL A CA 1
ATOM 702 C C . VAL A 1 94 ? -14.353 6.010 9.260 1.00 74.50 94 VAL A C 1
ATOM 704 O O . VAL A 1 94 ? -15.415 5.421 9.437 1.00 74.50 94 VAL A O 1
ATOM 707 N N . ALA A 1 95 ? -13.820 6.203 8.057 1.00 76.12 95 ALA A N 1
ATOM 708 C CA . ALA A 1 95 ? -14.345 5.614 6.837 1.00 76.12 95 ALA A CA 1
ATOM 709 C C . ALA A 1 95 ? -13.286 4.673 6.256 1.00 76.12 95 ALA A C 1
ATOM 711 O O . ALA A 1 95 ? -12.219 5.109 5.823 1.00 76.12 95 ALA A O 1
ATOM 712 N N . LEU A 1 96 ? -13.575 3.371 6.252 1.00 73.06 96 LEU A N 1
ATOM 713 C CA . LEU A 1 96 ? -12.737 2.385 5.579 1.00 73.06 96 LEU A CA 1
ATOM 714 C C . LEU A 1 96 ? -13.125 2.343 4.102 1.00 73.06 96 LEU A C 1
ATOM 716 O O . LEU A 1 96 ? -14.249 1.998 3.743 1.00 73.06 96 LEU A O 1
ATOM 720 N N . TYR A 1 97 ? -12.178 2.698 3.241 1.00 73.56 97 TYR A N 1
ATOM 721 C CA . TYR A 1 97 ? -12.345 2.638 1.797 1.00 73.56 97 TYR A CA 1
ATOM 722 C C . TYR A 1 97 ? -11.345 1.644 1.217 1.00 73.56 97 TYR A C 1
ATOM 724 O O . TYR A 1 97 ? -10.141 1.789 1.413 1.00 73.56 97 TYR A O 1
ATOM 732 N N . SER A 1 98 ? -11.846 0.655 0.475 1.00 74.06 98 SER A N 1
ATOM 733 C CA . SER A 1 98 ? -11.021 -0.231 -0.345 1.00 74.06 98 SER A CA 1
ATOM 734 C C . SER A 1 98 ? -11.073 0.261 -1.795 1.00 74.06 98 SER A C 1
ATOM 736 O O . SER A 1 98 ? -12.119 0.138 -2.444 1.00 74.06 98 SER A O 1
ATOM 738 N N . PRO A 1 99 ? -9.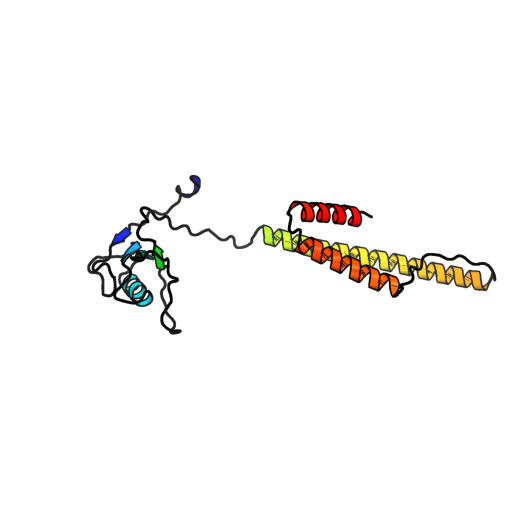996 0.870 -2.326 1.00 74.38 99 PRO A N 1
ATOM 739 C CA . PRO A 1 99 ? -9.946 1.234 -3.731 1.00 74.38 99 PRO A CA 1
ATOM 740 C C . PRO A 1 99 ? -10.034 -0.027 -4.594 1.00 74.38 99 PRO A C 1
ATOM 742 O O . PRO A 1 99 ? -9.191 -0.917 -4.485 1.00 74.38 99 PRO A O 1
ATOM 745 N N . LYS A 1 100 ? -11.027 -0.091 -5.488 1.00 72.00 100 LYS A N 1
ATOM 746 C CA . LYS A 1 100 ? -11.060 -1.122 -6.531 1.00 72.00 100 LYS A CA 1
ATOM 747 C C . LYS A 1 100 ? -9.827 -0.943 -7.411 1.00 72.00 100 LYS A C 1
ATOM 749 O O . LYS A 1 100 ? -9.699 0.084 -8.075 1.00 72.00 100 LYS A O 1
ATOM 754 N N . ARG A 1 101 ? -8.924 -1.923 -7.394 1.00 76.12 101 ARG A N 1
ATOM 755 C CA . ARG A 1 101 ? -7.798 -1.964 -8.326 1.00 76.12 101 ARG A CA 1
ATOM 756 C C . ARG A 1 101 ? -8.305 -2.562 -9.642 1.00 76.12 101 ARG A C 1
ATOM 758 O O . ARG A 1 101 ? -8.823 -3.679 -9.604 1.00 76.12 101 ARG A O 1
ATOM 765 N N . PRO A 1 102 ? -8.254 -1.834 -10.770 1.00 82.31 102 PRO A N 1
ATOM 766 C CA . PRO A 1 102 ? -8.551 -2.435 -12.063 1.00 82.31 102 PRO A CA 1
ATOM 767 C C . PRO A 1 102 ? -7.515 -3.528 -12.358 1.00 82.31 102 PRO A C 1
ATOM 769 O O . PRO A 1 102 ? -6.385 -3.454 -11.883 1.00 82.31 102 PRO A O 1
ATOM 772 N N . ALA A 1 103 ? -7.905 -4.552 -13.118 1.00 83.44 103 ALA A N 1
ATOM 773 C CA . ALA A 1 103 ? -7.001 -5.650 -13.470 1.00 83.44 103 ALA A CA 1
ATOM 774 C C . ALA A 1 103 ? -5.849 -5.202 -14.385 1.00 83.44 103 ALA A C 1
ATOM 776 O O . ALA A 1 103 ? -4.816 -5.855 -14.419 1.00 83.44 103 ALA A O 1
ATOM 777 N N . VAL A 1 104 ? -6.041 -4.098 -15.113 1.00 81.94 104 VAL A N 1
ATOM 778 C CA . VAL A 1 104 ? -5.045 -3.496 -15.998 1.00 81.94 104 VAL A CA 1
ATOM 779 C C . VAL A 1 104 ? -5.061 -1.991 -15.764 1.00 81.94 104 VAL A C 1
ATOM 781 O O . VAL A 1 104 ? -6.130 -1.370 -15.810 1.00 81.94 104 VAL A O 1
ATOM 784 N N . ASP A 1 105 ? -3.893 -1.415 -15.488 1.00 89.12 105 ASP A N 1
ATOM 785 C CA . ASP A 1 105 ? -3.739 0.034 -15.402 1.00 89.12 105 ASP A CA 1
ATOM 786 C C . ASP A 1 105 ? -3.645 0.618 -16.819 1.00 89.12 105 ASP A C 1
ATOM 788 O O . ASP A 1 105 ? -2.950 0.102 -17.692 1.00 89.12 105 ASP A O 1
ATOM 792 N N . ILE A 1 106 ? -4.338 1.726 -17.057 1.00 89.56 106 ILE A N 1
ATOM 793 C CA . ILE A 1 106 ? -4.256 2.460 -18.320 1.00 89.56 106 ILE A CA 1
ATOM 794 C C . ILE A 1 106 ? -2.805 2.902 -18.575 1.00 89.56 106 ILE A C 1
ATOM 796 O O . ILE A 1 106 ? -2.336 2.830 -19.711 1.00 89.56 106 ILE A O 1
ATOM 800 N N . ALA A 1 107 ? -2.076 3.300 -17.526 1.00 87.62 107 ALA A N 1
ATOM 801 C CA . ALA A 1 107 ? -0.667 3.671 -17.631 1.00 87.62 107 ALA A CA 1
ATOM 802 C C . ALA A 1 107 ? 0.204 2.503 -18.123 1.00 87.62 107 ALA A C 1
ATOM 804 O O . ALA A 1 107 ? 1.096 2.707 -18.942 1.00 87.62 107 ALA A O 1
ATOM 805 N N . GLU A 1 108 ? -0.084 1.277 -17.685 1.00 89.75 108 GLU A N 1
ATOM 806 C CA . GLU A 1 108 ? 0.628 0.070 -18.118 1.00 89.75 108 GLU A CA 1
ATOM 807 C C . GLU A 1 108 ? 0.428 -0.194 -19.615 1.00 89.75 108 GLU A C 1
ATOM 809 O O . GLU A 1 108 ? 1.391 -0.472 -20.331 1.00 89.75 108 GLU A O 1
ATOM 814 N N . VAL A 1 109 ? -0.797 -0.012 -20.117 1.00 93.44 109 VAL A N 1
ATOM 815 C CA . VAL A 1 109 ? -1.100 -0.142 -21.552 1.00 93.44 109 VAL A CA 1
ATOM 816 C C . VAL A 1 109 ? -0.337 0.898 -22.372 1.00 93.44 109 VAL A C 1
ATOM 818 O O . VAL A 1 109 ? 0.256 0.558 -23.397 1.00 93.44 109 VAL A O 1
ATOM 821 N N . PHE A 1 110 ? -0.311 2.156 -21.921 1.00 94.75 110 PHE A N 1
ATOM 822 C CA . PHE A 1 110 ? 0.446 3.208 -22.602 1.00 94.75 110 PHE A CA 1
ATOM 823 C C . PHE A 1 110 ? 1.946 2.920 -22.613 1.00 94.75 110 PHE A C 1
ATOM 825 O O . PHE A 1 110 ? 2.580 3.064 -23.656 1.00 94.75 110 PHE A O 1
ATOM 832 N N . LEU A 1 111 ? 2.510 2.476 -21.488 1.00 91.94 111 LEU A N 1
ATOM 833 C CA . LEU A 1 111 ? 3.928 2.128 -21.405 1.00 91.94 111 LEU A CA 1
ATOM 834 C C . LEU A 1 111 ? 4.280 0.962 -22.332 1.00 91.94 111 LEU A C 1
ATOM 836 O O . LEU A 1 111 ? 5.300 1.017 -23.019 1.00 91.94 111 LEU A O 1
ATOM 840 N N . TRP A 1 112 ? 3.421 -0.054 -22.407 1.00 94.25 112 TRP A N 1
ATOM 841 C CA . TRP A 1 112 ? 3.620 -1.180 -23.313 1.00 94.25 112 TRP A CA 1
ATOM 842 C C . TRP A 1 112 ? 3.581 -0.746 -24.785 1.00 94.25 112 TRP A C 1
ATOM 844 O O . TRP A 1 112 ? 4.485 -1.084 -25.550 1.00 94.25 112 TRP A O 1
ATOM 854 N N . LEU A 1 113 ? 2.591 0.064 -25.177 1.00 95.94 113 LEU A N 1
ATOM 855 C CA . LEU A 1 113 ? 2.482 0.582 -26.545 1.00 95.94 113 LEU A CA 1
ATOM 856 C C . LEU A 1 113 ? 3.659 1.484 -26.923 1.00 95.94 113 LEU A C 1
ATOM 858 O O . LEU A 1 113 ? 4.186 1.357 -28.026 1.00 95.94 113 LEU A O 1
ATOM 862 N N . MET A 1 114 ? 4.096 2.358 -26.014 1.00 92.44 114 MET A N 1
ATOM 863 C CA . MET A 1 114 ? 5.272 3.203 -26.225 1.00 92.44 114 MET A CA 1
ATOM 864 C C . MET A 1 114 ? 6.529 2.357 -26.436 1.00 92.44 114 MET A C 1
ATOM 866 O O . MET A 1 114 ? 7.276 2.613 -27.374 1.00 92.44 114 MET A O 1
ATOM 870 N N . ALA A 1 115 ? 6.743 1.322 -25.619 1.00 93.00 115 ALA A N 1
ATOM 871 C CA . ALA A 1 115 ? 7.897 0.436 -25.746 1.00 93.00 115 ALA A CA 1
ATOM 872 C C . ALA A 1 115 ? 7.884 -0.366 -27.058 1.00 93.00 115 ALA A C 1
ATOM 874 O O . ALA A 1 115 ? 8.894 -0.447 -27.753 1.00 93.00 115 ALA A O 1
ATOM 875 N N . VAL A 1 116 ? 6.739 -0.939 -27.440 1.00 96.94 116 VAL A N 1
ATOM 876 C CA . VAL A 1 116 ? 6.620 -1.660 -28.718 1.00 96.94 116 VAL A CA 1
ATOM 877 C C . VAL A 1 116 ? 6.797 -0.697 -29.895 1.00 96.94 116 VAL A C 1
ATOM 879 O O . VAL A 1 116 ? 7.497 -1.019 -30.854 1.00 96.94 116 VAL A O 1
ATOM 882 N N . GLY A 1 117 ? 6.224 0.505 -29.807 1.00 94.94 117 GLY A N 1
ATOM 883 C CA . GLY A 1 117 ? 6.368 1.550 -30.815 1.00 94.94 117 GLY A CA 1
ATOM 884 C C . GLY A 1 117 ? 7.821 1.972 -31.028 1.00 94.94 117 GLY A C 1
ATOM 885 O O . GLY A 1 117 ? 8.277 2.007 -32.171 1.00 94.94 117 GLY A O 1
ATOM 886 N N . THR A 1 118 ? 8.578 2.226 -29.956 1.00 91.94 118 THR A N 1
ATOM 887 C CA . THR A 1 118 ? 10.000 2.593 -30.063 1.00 91.94 118 THR A CA 1
ATOM 888 C C . THR A 1 118 ? 10.840 1.459 -30.638 1.00 91.94 118 THR A C 1
ATOM 890 O O . THR A 1 118 ? 11.680 1.719 -31.497 1.00 91.94 118 THR A O 1
ATOM 893 N N . ILE A 1 119 ? 10.583 0.204 -30.249 1.00 93.94 119 ILE A N 1
ATOM 894 C CA . ILE A 1 119 ? 11.283 -0.964 -30.808 1.00 93.94 119 ILE A CA 1
ATOM 895 C C . ILE A 1 119 ? 11.022 -1.090 -32.313 1.00 93.94 119 ILE A C 1
ATOM 897 O O . ILE A 1 119 ? 11.963 -1.305 -33.078 1.00 93.94 119 ILE A O 1
ATOM 901 N N . LEU A 1 120 ? 9.771 -0.942 -32.758 1.00 94.56 120 LEU A N 1
ATOM 902 C CA . LEU A 1 120 ? 9.416 -1.044 -34.176 1.00 94.56 120 LEU A CA 1
ATOM 903 C C . LEU A 1 120 ? 10.019 0.093 -35.001 1.00 94.56 120 LEU A C 1
ATOM 905 O O . LEU A 1 120 ? 10.586 -0.169 -36.060 1.00 94.56 120 LEU A O 1
ATOM 909 N N . LEU A 1 121 ? 9.941 1.332 -34.509 1.00 90.75 121 LEU A N 1
ATOM 910 C CA . LEU A 1 121 ? 10.531 2.490 -35.182 1.00 90.75 121 LEU A CA 1
ATOM 911 C C . LEU A 1 121 ? 12.056 2.366 -35.276 1.00 90.75 121 LEU A C 1
ATOM 913 O O . LEU A 1 121 ? 12.609 2.563 -36.355 1.00 90.75 121 LEU A O 1
ATOM 917 N N . ALA A 1 122 ? 12.727 1.963 -34.193 1.00 82.62 122 ALA A N 1
ATOM 918 C CA . ALA A 1 122 ? 14.171 1.735 -34.192 1.00 82.62 122 ALA A CA 1
ATOM 919 C C . ALA A 1 122 ? 14.572 0.597 -35.145 1.00 82.62 122 ALA A C 1
ATOM 921 O O . ALA A 1 122 ? 15.521 0.738 -35.916 1.00 82.62 122 ALA A O 1
ATOM 922 N N . SER A 1 123 ? 13.820 -0.508 -35.142 1.00 89.00 123 SER A N 1
ATOM 923 C CA . SER A 1 123 ? 14.064 -1.645 -36.040 1.00 89.00 123 SER A CA 1
ATOM 924 C C . SER A 1 123 ? 13.860 -1.259 -37.506 1.00 89.00 123 SER A C 1
ATOM 926 O O . SER A 1 123 ? 14.660 -1.636 -38.360 1.00 89.00 123 SER A O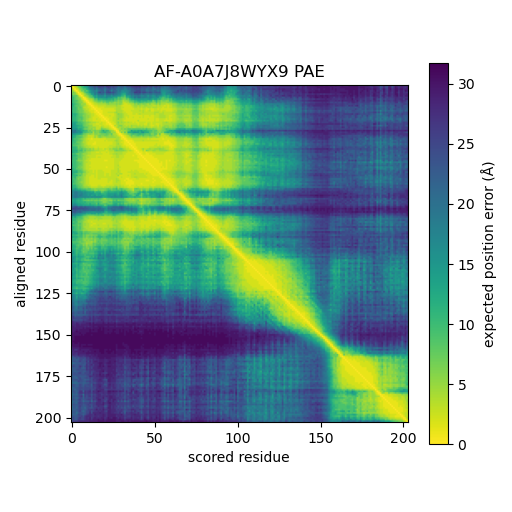 1
ATOM 928 N N . TYR A 1 124 ? 12.818 -0.478 -37.803 1.00 90.50 124 TYR A N 1
ATOM 929 C CA . TYR A 1 124 ? 12.536 0.008 -39.151 1.00 90.50 124 TYR A CA 1
ATOM 930 C C . TYR A 1 124 ? 13.610 0.982 -39.640 1.00 90.50 124 TYR A C 1
ATOM 932 O O . TYR A 1 124 ? 14.127 0.813 -40.744 1.00 90.50 124 TYR A O 1
ATOM 940 N N . TRP A 1 125 ? 13.999 1.952 -38.806 1.00 82.50 125 TRP A N 1
ATOM 941 C CA . TRP A 1 125 ? 15.070 2.894 -39.129 1.00 82.50 125 TRP A CA 1
ATOM 942 C C . TRP A 1 125 ? 16.395 2.172 -39.370 1.00 82.50 125 TRP A C 1
ATOM 944 O O . TRP A 1 125 ? 17.072 2.439 -40.357 1.00 82.50 125 TRP A O 1
ATOM 954 N N . SER A 1 126 ? 16.735 1.204 -38.515 1.00 77.06 126 SER A N 1
ATOM 955 C CA . SER A 1 126 ? 17.949 0.400 -38.666 1.00 77.06 126 SER A CA 1
ATOM 956 C C . SER A 1 126 ? 17.942 -0.453 -39.937 1.00 77.06 126 SER A C 1
ATOM 958 O O . SER A 1 126 ? 18.985 -0.614 -40.566 1.00 77.06 126 SER A O 1
ATOM 960 N N . ALA A 1 127 ? 16.795 -1.017 -40.324 1.00 82.44 127 ALA A N 1
ATOM 961 C CA . ALA A 1 127 ? 16.684 -1.789 -41.559 1.00 82.44 127 ALA A CA 1
ATOM 962 C C . ALA A 1 127 ? 16.782 -0.891 -42.803 1.00 82.44 127 ALA A C 1
ATOM 964 O O . ALA A 1 127 ? 17.390 -1.280 -43.802 1.00 82.44 127 ALA A O 1
ATOM 965 N N . TRP A 1 128 ? 16.208 0.313 -42.739 1.00 81.00 128 TRP A N 1
ATOM 966 C CA . TRP A 1 128 ? 16.273 1.288 -43.822 1.00 81.00 128 TRP A CA 1
ATOM 967 C C . TRP A 1 128 ? 17.696 1.817 -44.029 1.00 81.00 128 TRP A C 1
ATOM 969 O O . TRP A 1 128 ? 18.201 1.782 -45.148 1.00 81.00 128 TRP A O 1
ATOM 979 N N . THR A 1 129 ? 18.384 2.230 -42.962 1.00 78.38 129 THR A N 1
ATOM 980 C CA . THR A 1 129 ? 19.773 2.711 -43.057 1.00 78.38 129 THR A CA 1
ATOM 981 C C . THR A 1 129 ? 20.733 1.621 -43.529 1.00 78.38 129 THR A C 1
ATOM 983 O O . THR A 1 129 ? 21.583 1.893 -44.371 1.00 78.38 129 THR A O 1
ATOM 986 N N . ALA A 1 130 ? 20.567 0.369 -43.086 1.00 75.62 130 ALA A N 1
ATOM 987 C CA . ALA A 1 130 ? 21.371 -0.753 -43.582 1.00 75.62 130 ALA A CA 1
ATOM 988 C C . ALA A 1 130 ? 21.182 -1.000 -45.090 1.00 75.62 130 ALA A C 1
ATOM 990 O O . ALA A 1 130 ? 22.135 -1.348 -45.790 1.00 75.62 130 ALA A O 1
ATOM 991 N N . ARG A 1 131 ? 19.960 -0.803 -45.602 1.00 72.69 131 ARG A N 1
ATOM 992 C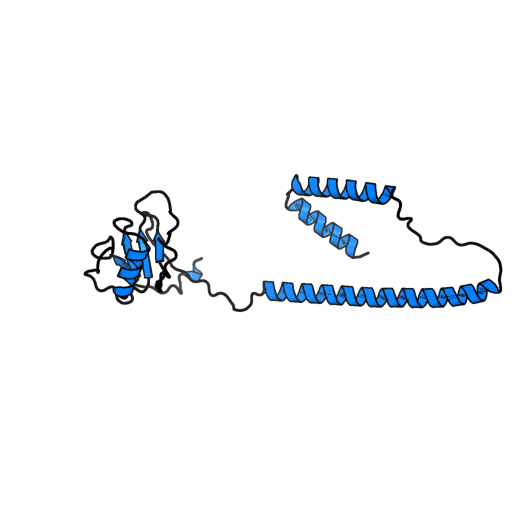 CA . ARG A 1 131 ? 19.665 -0.902 -47.035 1.00 72.69 131 ARG A CA 1
ATOM 993 C C . ARG A 1 131 ? 20.325 0.226 -47.824 1.00 72.69 131 ARG A C 1
ATOM 995 O O . ARG A 1 131 ? 20.888 -0.053 -48.878 1.00 72.69 131 ARG A O 1
ATOM 1002 N N . GLU A 1 132 ? 20.274 1.457 -47.323 1.00 75.56 132 GLU A N 1
ATOM 1003 C CA . GLU A 1 132 ? 20.905 2.603 -47.986 1.00 75.56 132 GLU A CA 1
ATOM 1004 C C . GLU A 1 132 ? 22.427 2.413 -48.078 1.00 75.56 132 GLU A C 1
ATOM 1006 O O . GLU A 1 132 ? 22.999 2.545 -49.156 1.00 75.56 132 GLU A O 1
ATOM 1011 N N . VAL A 1 133 ? 23.065 1.955 -46.994 1.00 70.69 133 VAL A N 1
ATOM 1012 C CA . VAL A 1 133 ? 24.510 1.661 -46.962 1.00 70.69 133 VAL A CA 1
ATOM 1013 C C . VAL A 1 133 ? 24.894 0.532 -47.926 1.00 70.69 133 VAL A C 1
ATOM 1015 O O . VAL A 1 133 ? 25.920 0.619 -48.594 1.00 70.69 133 VAL A O 1
ATOM 1018 N N . ALA A 1 134 ? 24.080 -0.522 -48.048 1.00 70.19 134 ALA A N 1
ATOM 1019 C CA . ALA A 1 134 ? 24.342 -1.603 -49.004 1.00 70.19 134 ALA A CA 1
ATOM 1020 C C . ALA A 1 134 ? 24.234 -1.130 -50.467 1.00 70.19 134 ALA A C 1
ATOM 1022 O O . ALA A 1 134 ? 25.016 -1.564 -51.314 1.00 70.19 134 ALA A O 1
ATOM 1023 N N . ILE A 1 135 ? 23.289 -0.228 -50.758 1.00 74.62 135 ILE A N 1
ATOM 1024 C CA . ILE A 1 135 ? 23.137 0.390 -52.083 1.00 74.62 135 ILE A CA 1
ATOM 1025 C C . ILE A 1 135 ? 24.320 1.320 -52.377 1.00 74.62 135 ILE A C 1
ATOM 1027 O O . ILE A 1 135 ? 24.856 1.286 -53.485 1.00 74.62 135 ILE A O 1
ATOM 1031 N N . GLU A 1 136 ? 24.766 2.115 -51.403 1.00 76.31 136 GLU A N 1
ATOM 1032 C CA . GLU A 1 136 ? 25.961 2.954 -51.547 1.00 76.31 136 GLU A CA 1
ATOM 1033 C C . GLU A 1 136 ? 27.225 2.116 -51.751 1.00 76.31 136 GLU A C 1
ATOM 1035 O O . GLU A 1 136 ? 28.025 2.440 -52.621 1.00 76.31 136 GLU A O 1
ATOM 1040 N N . GLN A 1 137 ? 27.391 1.005 -51.030 1.00 72.19 137 GLN A N 1
ATOM 1041 C CA . GLN A 1 137 ? 28.546 0.120 -51.188 1.00 72.19 137 GLN A CA 1
ATOM 1042 C C . GLN A 1 137 ? 28.586 -0.550 -52.571 1.00 72.19 137 GLN A C 1
ATOM 1044 O O . GLN A 1 137 ? 29.661 -0.658 -53.160 1.00 72.19 137 GLN A O 1
ATOM 1049 N N . ASP A 1 138 ? 27.437 -0.965 -53.113 1.00 74.06 138 ASP A N 1
ATOM 1050 C CA . ASP A 1 138 ? 27.344 -1.499 -54.481 1.00 74.06 138 ASP A CA 1
ATOM 1051 C C . ASP A 1 138 ? 27.657 -0.417 -55.525 1.00 74.06 138 ASP A C 1
ATOM 1053 O O . ASP A 1 138 ? 28.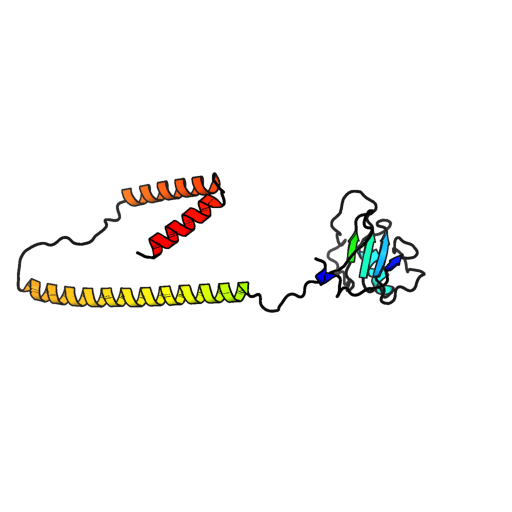413 -0.647 -56.471 1.00 74.06 138 ASP A O 1
ATOM 1057 N N . LYS A 1 139 ? 27.154 0.804 -55.307 1.00 78.12 139 LYS A N 1
ATOM 1058 C CA . LYS A 1 139 ? 27.463 1.956 -56.157 1.00 78.12 139 LYS A CA 1
ATOM 1059 C C . LYS A 1 139 ? 28.952 2.311 -56.112 1.00 78.12 139 LYS A C 1
ATOM 1061 O O . LYS A 1 139 ? 29.535 2.514 -57.167 1.00 78.12 139 LYS A O 1
ATOM 1066 N N . LEU A 1 140 ? 29.584 2.287 -54.937 1.00 75.56 140 LEU A N 1
ATOM 1067 C CA . LEU A 1 140 ? 31.027 2.496 -54.782 1.00 75.56 140 LEU A CA 1
ATOM 1068 C C . LEU A 1 140 ? 31.858 1.371 -55.402 1.00 75.56 140 LEU A C 1
ATOM 1070 O O . LEU A 1 140 ? 32.906 1.649 -55.967 1.00 75.56 140 LEU A O 1
ATOM 1074 N N . LEU A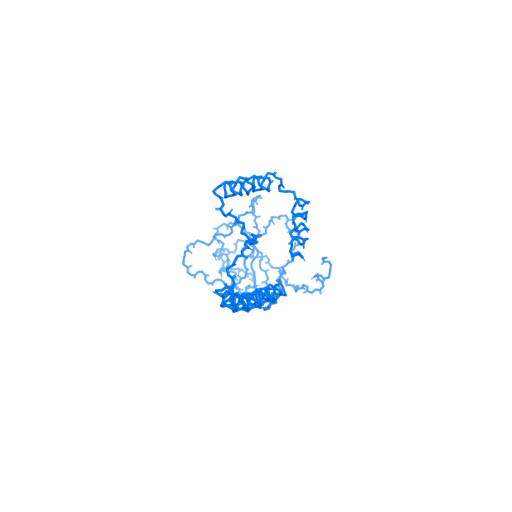 1 141 ? 31.423 0.109 -55.331 1.00 69.81 141 LEU A N 1
ATOM 1075 C CA . LEU A 1 141 ? 32.100 -0.996 -56.024 1.00 69.81 141 LEU A CA 1
ATOM 1076 C C . LEU A 1 141 ? 32.039 -0.827 -57.544 1.00 69.81 141 LEU A C 1
ATOM 1078 O O . LEU A 1 141 ? 32.999 -1.153 -58.244 1.00 69.81 141 LEU A O 1
ATOM 1082 N N . LYS A 1 142 ? 30.921 -0.308 -58.052 1.00 69.50 142 LYS A N 1
ATOM 1083 C CA . LYS A 1 142 ? 30.723 -0.034 -59.472 1.00 69.50 142 LYS A CA 1
ATOM 1084 C C . LYS A 1 142 ? 31.530 1.179 -59.931 1.00 69.50 142 LYS A C 1
ATOM 1086 O O . LYS A 1 142 ? 32.249 1.066 -60.919 1.00 69.50 142 LYS A O 1
ATOM 1091 N N . ASP A 1 143 ? 31.507 2.261 -59.158 1.00 70.25 143 ASP A N 1
ATOM 1092 C CA . ASP A 1 143 ? 32.327 3.447 -59.398 1.00 70.25 143 ASP A CA 1
ATOM 1093 C C . ASP A 1 143 ? 33.818 3.097 -59.286 1.00 70.25 143 ASP A C 1
ATOM 1095 O O . ASP A 1 143 ? 34.570 3.465 -60.169 1.00 70.25 143 ASP A O 1
ATOM 1099 N N . ALA A 1 144 ? 34.259 2.288 -58.314 1.00 63.38 144 ALA A N 1
ATOM 1100 C CA . ALA A 1 144 ? 35.651 1.830 -58.201 1.00 63.38 144 ALA A CA 1
ATOM 1101 C C . ALA A 1 144 ? 36.064 0.866 -59.330 1.00 63.38 144 ALA A C 1
ATOM 1103 O O . ALA A 1 144 ? 37.217 0.866 -59.762 1.00 63.38 144 ALA A O 1
ATOM 1104 N N . SER A 1 145 ? 35.137 0.044 -59.835 1.00 59.22 145 SER A N 1
ATOM 1105 C CA . SER A 1 145 ? 35.350 -0.781 -61.032 1.00 59.22 145 SER A CA 1
ATOM 1106 C C . SER A 1 145 ? 35.497 0.076 -62.294 1.00 59.22 145 SER A C 1
ATOM 1108 O O . SER A 1 145 ? 36.240 -0.300 -63.202 1.00 59.22 145 SER A O 1
ATOM 1110 N N . GLU A 1 146 ? 34.787 1.201 -62.372 1.00 53.88 146 GLU A N 1
ATOM 1111 C CA . GLU A 1 146 ? 34.898 2.176 -63.461 1.00 53.88 146 GLU A CA 1
ATOM 1112 C C . GLU A 1 146 ? 36.118 3.105 -63.272 1.00 53.88 146 GLU A C 1
ATOM 1114 O O . GLU A 1 146 ? 36.776 3.468 -64.245 1.00 53.88 146 GLU A O 1
ATOM 1119 N N . GLU A 1 147 ? 36.518 3.394 -62.033 1.00 48.22 147 GLU A N 1
ATOM 1120 C CA . GLU A 1 147 ? 37.683 4.205 -61.658 1.00 48.22 147 GLU A CA 1
ATOM 1121 C C . GLU A 1 147 ? 39.000 3.417 -61.792 1.00 48.22 147 GLU A C 1
ATOM 1123 O O . GLU A 1 147 ? 40.033 3.985 -62.139 1.00 48.22 147 GLU A O 1
ATOM 1128 N N . PHE A 1 148 ? 38.989 2.080 -61.679 1.00 45.81 148 PHE A N 1
ATOM 1129 C CA . PHE A 1 148 ? 40.137 1.248 -62.082 1.00 45.81 148 PHE A CA 1
ATOM 1130 C C . PHE A 1 148 ? 40.432 1.357 -63.595 1.00 45.81 148 PHE A C 1
ATOM 1132 O O . PHE A 1 148 ? 41.543 1.058 -64.036 1.00 45.81 148 PHE A O 1
ATOM 1139 N N . LEU A 1 149 ? 39.469 1.844 -64.393 1.00 46.16 149 LEU A N 1
ATOM 1140 C CA . LEU A 1 149 ? 39.664 2.238 -65.794 1.00 46.16 149 LEU A CA 1
ATOM 1141 C C . LEU A 1 149 ? 40.002 3.733 -65.976 1.00 46.16 149 LEU A C 1
ATOM 1143 O O . LEU A 1 149 ? 40.363 4.132 -67.085 1.00 46.16 149 LEU A O 1
ATOM 1147 N N . GLN A 1 150 ? 39.959 4.556 -64.925 1.00 38.94 150 GLN A N 1
ATOM 1148 C CA . GLN A 1 150 ? 40.308 5.980 -64.953 1.00 38.94 150 GLN A CA 1
ATOM 1149 C C . GLN A 1 150 ? 41.066 6.402 -63.689 1.00 38.94 150 GLN A C 1
ATOM 1151 O O . GLN A 1 150 ? 40.520 6.930 -62.729 1.00 38.94 150 GLN A O 1
ATOM 1156 N N . VAL A 1 151 ? 42.385 6.223 -63.735 1.00 46.16 151 VAL A N 1
ATOM 1157 C CA . VAL A 1 151 ? 43.336 6.839 -62.806 1.00 46.16 151 VAL A CA 1
ATOM 1158 C C . VAL A 1 151 ? 43.103 8.357 -62.718 1.00 46.16 151 VAL A C 1
ATOM 1160 O O . VAL A 1 151 ? 43.383 9.074 -63.679 1.00 46.16 151 VAL A O 1
ATOM 1163 N N . GLY A 1 152 ? 42.716 8.851 -61.535 1.00 39.03 152 GLY A N 1
ATOM 1164 C CA . GLY A 1 152 ? 43.096 10.183 -61.053 1.00 39.03 152 GLY A CA 1
ATOM 1165 C C . GLY A 1 152 ? 41.989 11.047 -60.435 1.00 39.03 152 GLY A C 1
ATOM 1166 O O . GLY A 1 152 ? 41.113 11.522 -61.143 1.00 39.03 152 GLY A O 1
ATOM 1167 N N . SER A 1 153 ? 42.202 11.422 -59.163 1.00 28.72 153 SER A N 1
ATOM 1168 C CA . SER A 1 153 ? 41.780 12.686 -58.515 1.00 28.72 153 SER A CA 1
ATOM 1169 C C . SER A 1 153 ? 40.668 12.632 -57.447 1.00 28.72 153 SER A C 1
ATOM 1171 O O . SER A 1 153 ? 39.525 12.990 -57.689 1.00 28.72 153 SER A O 1
ATOM 1173 N N . ALA A 1 154 ? 41.106 12.328 -56.219 1.00 41.22 154 ALA A N 1
ATOM 1174 C CA . ALA A 1 154 ? 40.755 12.934 -54.924 1.00 41.22 154 ALA A CA 1
ATOM 1175 C C . ALA A 1 154 ? 39.382 13.623 -54.719 1.00 41.22 154 ALA A C 1
ATOM 1177 O O . ALA A 1 154 ? 39.134 14.719 -55.222 1.00 41.22 154 ALA A O 1
ATOM 1178 N N . GLY A 1 155 ? 38.609 13.089 -53.763 1.00 31.86 155 GLY A N 1
ATOM 1179 C CA . GLY A 1 155 ? 37.532 13.787 -53.054 1.00 31.86 155 GLY A CA 1
ATOM 1180 C C . GLY A 1 155 ? 37.372 13.248 -51.625 1.00 31.86 155 GLY A C 1
ATOM 1181 O O . GLY A 1 155 ? 37.045 12.086 -51.433 1.00 31.86 155 GLY A O 1
ATOM 1182 N N . SER A 1 156 ? 37.652 14.083 -50.621 1.00 41.00 156 SER A N 1
ATOM 1183 C CA . SER A 1 156 ? 37.515 13.786 -49.186 1.00 41.00 156 SER A CA 1
ATOM 1184 C C . SER A 1 156 ? 36.072 14.031 -48.732 1.00 41.00 156 SER A C 1
ATOM 1186 O O . SER A 1 156 ? 35.603 15.169 -48.772 1.00 41.00 156 SER A O 1
ATOM 1188 N N . SER A 1 157 ? 35.374 12.981 -48.293 1.00 38.69 157 SER A N 1
ATOM 1189 C CA . SER A 1 157 ? 34.033 13.064 -47.707 1.00 38.69 157 SER A CA 1
ATOM 1190 C C . SER A 1 157 ? 33.940 12.262 -46.406 1.00 38.69 157 SER A C 1
ATOM 1192 O O . SER A 1 157 ? 34.176 11.057 -46.400 1.00 38.69 157 SER A O 1
ATOM 1194 N N . GLY A 1 158 ? 33.520 12.932 -45.328 1.00 42.47 158 GLY A N 1
ATOM 1195 C CA . GLY A 1 158 ? 32.631 12.333 -44.327 1.00 42.47 158 GLY A CA 1
ATOM 1196 C C . GLY A 1 158 ? 33.209 11.335 -43.321 1.00 42.47 158 GLY A C 1
ATOM 1197 O O . GLY A 1 158 ? 32.474 10.452 -42.897 1.00 42.47 158 GLY A O 1
ATOM 1198 N N . PHE A 1 159 ? 34.466 11.464 -42.890 1.00 40.94 159 PHE A N 1
ATOM 1199 C CA . PHE A 1 159 ? 34.954 10.720 -41.722 1.00 40.94 159 PHE A CA 1
ATOM 1200 C C . PHE A 1 159 ? 35.114 11.664 -40.526 1.00 40.94 159 PHE A C 1
ATOM 1202 O O . PHE A 1 159 ? 36.001 12.515 -40.507 1.00 40.94 159 PHE A O 1
ATOM 1209 N N . VAL A 1 160 ? 34.232 11.544 -39.528 1.00 53.31 160 VAL A N 1
ATOM 1210 C CA . VAL A 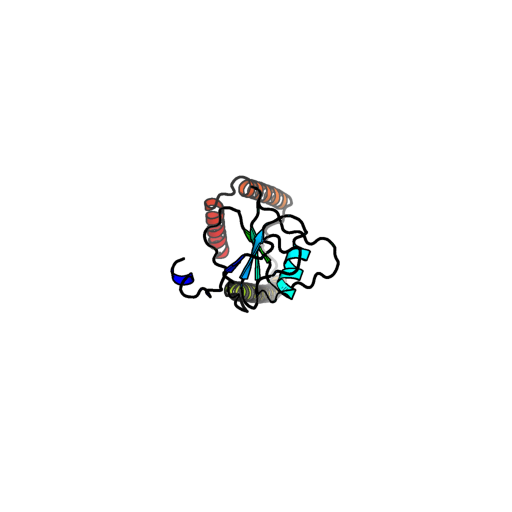1 160 ? 34.484 12.121 -38.201 1.00 53.31 160 VAL A CA 1
ATOM 1211 C C . VAL A 1 160 ? 35.507 11.216 -37.528 1.00 53.31 160 VAL A C 1
ATOM 1213 O O . VAL A 1 160 ? 35.169 10.125 -37.070 1.00 53.31 160 VAL A O 1
ATOM 1216 N N . ASP A 1 161 ? 36.764 11.656 -37.492 1.00 52.03 161 ASP A N 1
ATOM 1217 C CA . ASP A 1 161 ? 37.825 10.964 -36.768 1.00 52.03 161 ASP A CA 1
ATOM 1218 C C . ASP A 1 161 ? 37.436 10.832 -35.287 1.00 52.03 161 ASP A C 1
ATOM 1220 O O . ASP A 1 161 ? 37.373 11.821 -34.547 1.00 52.03 161 ASP A O 1
ATOM 1224 N N . ILE A 1 162 ? 37.194 9.598 -34.833 1.00 65.62 162 ILE A N 1
ATOM 1225 C CA . ILE A 1 162 ? 37.065 9.256 -33.412 1.00 65.62 162 ILE A CA 1
ATOM 1226 C C . ILE A 1 162 ? 38.430 9.476 -32.752 1.00 65.62 162 ILE A C 1
ATOM 1228 O O . ILE A 1 162 ? 39.296 8.609 -32.659 1.00 65.62 162 ILE A O 1
ATOM 1232 N N . ASN A 1 163 ? 38.644 10.721 -32.342 1.00 79.06 163 ASN A N 1
ATOM 1233 C CA . ASN A 1 163 ? 39.855 11.168 -31.684 1.00 79.06 163 ASN A CA 1
ATOM 1234 C C . ASN A 1 163 ? 39.712 10.972 -30.168 1.00 79.06 163 ASN A C 1
ATOM 1236 O O . ASN A 1 163 ? 38.658 11.267 -29.597 1.00 79.06 163 ASN A O 1
ATOM 1240 N N . THR A 1 164 ? 40.777 10.559 -29.481 1.00 83.19 164 THR A N 1
ATOM 1241 C CA . THR A 1 164 ? 40.817 10.464 -28.007 1.00 83.19 164 THR A CA 1
ATOM 1242 C C . THR A 1 164 ? 40.460 11.795 -27.342 1.00 83.19 164 THR A C 1
ATOM 1244 O O . THR A 1 164 ? 39.818 11.816 -26.293 1.00 83.19 164 THR A O 1
ATOM 1247 N N . MET A 1 165 ? 40.774 12.913 -28.004 1.00 79.62 165 MET A N 1
ATOM 1248 C CA . MET A 1 165 ? 40.371 14.256 -27.586 1.00 79.62 165 MET A CA 1
ATOM 1249 C C . MET A 1 165 ? 38.843 14.432 -27.522 1.00 79.62 165 MET A C 1
ATOM 1251 O O . MET A 1 165 ? 38.340 15.036 -26.577 1.00 79.62 165 MET A O 1
ATOM 1255 N N . SER A 1 166 ? 38.095 13.874 -28.480 1.00 81.06 166 SER A N 1
ATOM 1256 C CA . SER A 1 166 ? 36.626 13.955 -28.502 1.00 81.06 166 SER A CA 1
ATOM 1257 C C . SER A 1 166 ? 35.988 13.130 -27.379 1.00 81.06 166 SER A C 1
ATOM 1259 O O . SER A 1 166 ? 35.062 13.597 -26.717 1.00 81.06 166 SER A O 1
ATOM 1261 N N . ALA A 1 167 ? 36.551 11.952 -27.085 1.00 84.50 167 ALA A N 1
ATOM 1262 C CA . ALA A 1 167 ? 36.096 11.092 -25.997 1.00 84.50 167 ALA A CA 1
ATOM 1263 C C . ALA A 1 167 ? 36.308 11.749 -24.623 1.00 84.50 167 ALA A C 1
ATOM 1265 O O . ALA A 1 167 ? 35.407 11.737 -23.784 1.00 84.50 167 ALA A O 1
ATOM 1266 N N . VAL A 1 168 ? 37.469 12.378 -24.402 1.00 89.88 168 VAL A N 1
ATOM 1267 C CA . VAL A 1 168 ? 37.747 13.109 -23.154 1.00 89.88 168 VAL A CA 1
ATOM 1268 C C . VAL A 1 168 ? 36.782 14.283 -22.985 1.00 89.88 168 VAL A C 1
ATOM 1270 O O . VAL A 1 168 ? 36.215 14.451 -21.905 1.00 89.88 168 VAL A O 1
ATOM 1273 N N . LEU A 1 169 ? 36.542 15.064 -24.044 1.00 86.38 169 LEU A N 1
ATOM 1274 C CA . LEU A 1 169 ? 35.584 16.171 -23.995 1.00 86.38 169 LEU A CA 1
ATOM 1275 C C . LEU A 1 169 ? 34.172 15.679 -23.662 1.00 86.38 169 LEU A C 1
ATOM 1277 O O . LEU A 1 169 ? 33.532 16.246 -22.778 1.00 86.38 169 LEU A O 1
ATOM 1281 N N . PHE A 1 170 ? 33.713 14.594 -24.289 1.00 87.00 170 PHE A N 1
ATOM 1282 C CA . PHE A 1 170 ? 32.402 14.009 -24.004 1.00 87.00 170 PHE A CA 1
ATOM 1283 C C . PHE A 1 170 ? 32.246 13.614 -22.529 1.00 87.00 170 PHE A C 1
ATOM 1285 O O . PHE A 1 170 ? 31.248 13.968 -21.901 1.00 87.00 170 PHE A O 1
ATOM 1292 N N . VAL A 1 171 ? 33.247 12.948 -21.944 1.00 92.50 171 VAL A N 1
ATOM 1293 C CA . VAL A 1 171 ? 33.214 12.549 -20.525 1.00 92.50 171 VAL A CA 1
ATOM 1294 C C . VAL A 1 171 ? 33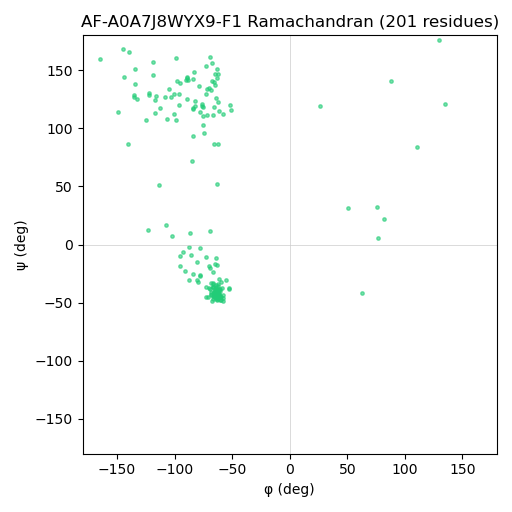.136 13.770 -19.604 1.00 92.50 171 VAL A C 1
ATOM 1296 O O . VAL A 1 171 ? 32.376 13.759 -18.631 1.00 92.50 171 VAL A O 1
ATOM 1299 N N . VAL A 1 172 ? 33.880 14.837 -19.912 1.00 93.69 172 VAL A N 1
ATOM 1300 C CA . VAL A 1 172 ? 33.862 16.084 -19.129 1.00 93.69 172 VAL A CA 1
ATOM 1301 C C . VAL A 1 172 ? 32.500 16.774 -19.229 1.00 93.69 172 VAL A C 1
ATOM 1303 O O . VAL A 1 172 ? 31.939 17.159 -18.200 1.00 93.69 172 VAL A O 1
ATOM 1306 N N . PHE A 1 173 ? 31.932 16.881 -20.434 1.00 90.56 173 PHE A N 1
ATOM 1307 C CA . PHE A 1 173 ? 30.602 17.458 -20.642 1.00 90.56 173 PHE A CA 1
ATOM 1308 C C . PHE A 1 173 ? 29.511 16.650 -19.936 1.00 90.56 173 PHE A C 1
ATOM 1310 O O . PHE A 1 173 ? 28.713 17.231 -19.201 1.00 90.56 173 PHE A O 1
ATOM 1317 N N . ALA A 1 174 ? 29.514 15.323 -20.077 1.00 87.06 174 ALA A N 1
ATOM 1318 C CA . ALA A 1 174 ? 28.553 14.444 -19.415 1.00 87.06 174 ALA A CA 1
ATOM 1319 C C . ALA A 1 174 ? 28.652 14.535 -17.883 1.00 87.06 174 ALA A C 1
ATOM 1321 O O . ALA A 1 174 ? 27.636 14.644 -17.199 1.00 87.06 174 ALA A O 1
ATOM 1322 N N . SER A 1 175 ? 29.869 14.568 -17.334 1.00 92.50 175 SER A N 1
ATOM 1323 C CA . SER A 1 175 ? 30.083 14.698 -15.886 1.00 92.50 175 SER A CA 1
ATOM 1324 C C . SER A 1 175 ? 29.608 16.055 -15.359 1.00 92.50 175 SER A C 1
ATOM 1326 O O . SER A 1 175 ? 28.935 16.115 -14.331 1.00 92.50 175 SER A O 1
ATOM 1328 N N . CYS A 1 176 ? 29.904 17.145 -16.077 1.00 86.88 176 CYS A N 1
ATOM 1329 C CA . CYS A 1 176 ? 29.420 18.487 -15.743 1.00 86.88 176 CYS A CA 1
ATOM 1330 C C . CYS A 1 176 ? 27.887 18.547 -15.768 1.00 86.88 176 CYS A C 1
ATOM 1332 O O . CYS A 1 176 ? 27.255 19.041 -14.834 1.00 86.88 176 CYS A O 1
ATOM 1334 N N . PHE A 1 177 ? 27.291 17.967 -16.805 1.00 85.69 177 PHE A N 1
ATOM 1335 C CA . PHE A 1 177 ? 25.852 17.901 -16.985 1.00 85.69 177 PHE A CA 1
ATOM 1336 C C . PHE A 1 177 ? 25.150 17.115 -15.866 1.00 85.69 177 PHE A C 1
ATOM 1338 O O . PHE A 1 177 ? 24.153 17.584 -15.321 1.00 85.69 177 PHE A O 1
ATOM 1345 N N . LEU A 1 178 ? 25.706 15.972 -15.450 1.00 84.69 178 LEU A N 1
ATOM 1346 C CA . LEU A 1 178 ? 25.185 15.188 -14.324 1.00 84.69 178 LEU A CA 1
ATOM 1347 C C . LEU A 1 178 ? 25.297 15.932 -12.987 1.00 84.69 178 LEU A C 1
ATOM 1349 O O . LEU A 1 178 ? 24.369 15.888 -12.180 1.00 84.69 178 LEU A O 1
ATOM 1353 N N . ILE A 1 179 ? 26.402 16.644 -12.746 1.00 86.50 179 ILE A N 1
ATOM 1354 C CA . ILE A 1 179 ? 26.567 17.465 -11.536 1.00 86.50 179 ILE A CA 1
ATOM 1355 C C . ILE A 1 179 ? 25.567 18.625 -11.534 1.00 86.50 179 ILE A C 1
ATOM 1357 O O . ILE A 1 179 ? 24.969 18.914 -10.495 1.00 86.50 179 ILE A O 1
ATOM 1361 N N . MET A 1 180 ? 25.360 19.267 -12.685 1.00 79.50 180 MET A N 1
ATOM 1362 C CA . MET A 1 180 ? 24.364 20.319 -12.854 1.00 79.50 180 MET A CA 1
ATOM 1363 C C . MET A 1 180 ? 22.950 19.783 -12.611 1.00 79.50 180 MET A C 1
ATOM 1365 O O . MET A 1 180 ? 22.219 20.399 -11.845 1.00 79.50 180 MET A O 1
ATOM 1369 N N . LEU A 1 181 ? 22.591 18.615 -13.157 1.00 81.44 181 LEU A N 1
ATOM 1370 C CA . LEU A 1 181 ? 21.317 17.945 -12.871 1.00 81.44 181 LEU A CA 1
ATOM 1371 C C . LEU A 1 181 ? 21.145 17.669 -11.377 1.00 81.44 181 LEU A C 1
ATOM 1373 O O . LEU A 1 181 ? 20.111 17.995 -10.807 1.00 81.44 181 LEU A O 1
ATOM 1377 N N . TYR A 1 182 ? 22.165 17.104 -10.732 1.00 83.12 182 TYR A N 1
ATOM 1378 C CA . TYR A 1 182 ? 22.109 16.752 -9.316 1.00 83.12 182 TYR A CA 1
ATOM 1379 C C . TYR A 1 182 ? 21.972 17.981 -8.407 1.00 83.12 182 TYR A C 1
ATOM 1381 O O . TYR A 1 182 ? 21.199 17.972 -7.449 1.00 83.12 182 TYR A O 1
ATOM 1389 N N . LYS A 1 183 ? 22.726 19.050 -8.688 1.00 78.50 183 LYS A N 1
ATOM 1390 C CA . LYS A 1 183 ? 22.710 20.281 -7.882 1.00 78.50 183 LYS A CA 1
ATOM 1391 C C . LYS A 1 183 ? 21.518 21.177 -8.189 1.00 78.50 183 LYS A C 1
ATOM 1393 O O . LYS A 1 183 ? 21.034 21.858 -7.290 1.00 78.50 183 LYS A O 1
ATOM 1398 N N . LEU A 1 184 ? 21.057 21.174 -9.432 1.00 71.25 184 LEU A N 1
ATOM 1399 C CA . LEU A 1 184 ? 19.987 22.014 -9.948 1.00 71.25 184 LEU A CA 1
ATOM 1400 C C . LEU A 1 184 ? 18.777 21.139 -10.310 1.00 71.25 184 LEU A C 1
ATOM 1402 O O . LEU A 1 184 ? 18.247 21.243 -11.413 1.00 71.25 184 LEU A O 1
ATOM 1406 N N . MET A 1 185 ? 18.346 20.297 -9.355 1.00 69.56 185 MET A N 1
ATOM 1407 C CA . MET A 1 185 ? 17.110 19.484 -9.355 1.00 69.56 185 MET A CA 1
ATOM 1408 C C . MET A 1 185 ? 15.846 20.374 -9.382 1.00 69.56 185 MET A C 1
ATOM 1410 O O . MET A 1 185 ? 14.953 20.288 -8.541 1.00 69.56 185 MET A O 1
ATOM 1414 N N . SER A 1 186 ? 15.800 21.299 -10.333 1.00 77.38 186 SER A N 1
ATOM 1415 C CA . SER A 1 186 ? 14.717 22.227 -10.589 1.00 77.38 186 SER A CA 1
ATOM 1416 C C . SER A 1 186 ? 13.839 21.644 -11.685 1.00 77.38 186 SER A C 1
ATOM 1418 O O . SER A 1 186 ? 14.325 21.281 -12.754 1.00 77.38 186 SER A O 1
ATOM 1420 N N . PHE A 1 187 ? 12.535 21.595 -11.432 1.00 74.94 187 PHE A N 1
ATOM 1421 C CA . PHE A 1 187 ? 11.533 21.112 -12.384 1.00 74.94 187 PHE A CA 1
ATOM 1422 C C . PHE A 1 187 ? 11.640 21.814 -13.752 1.00 74.94 187 PHE A C 1
ATOM 1424 O O . PHE A 1 187 ? 11.585 21.174 -14.795 1.00 74.94 187 PHE A O 1
ATOM 1431 N N . TRP A 1 188 ? 11.926 23.120 -13.747 1.00 77.81 188 TRP A N 1
ATOM 1432 C CA . TRP A 1 188 ? 12.132 23.921 -14.958 1.00 77.81 188 TRP A CA 1
ATOM 1433 C C . TRP A 1 188 ? 13.323 23.470 -15.808 1.00 77.81 188 TRP A C 1
ATOM 1435 O O . TRP A 1 188 ? 13.283 23.570 -17.030 1.00 77.81 188 TRP A O 1
ATOM 1445 N N . PHE A 1 189 ? 14.390 22.983 -15.176 1.00 79.94 189 PHE A N 1
ATOM 1446 C CA . PHE A 1 189 ? 15.591 22.551 -15.886 1.00 79.94 189 PHE A CA 1
ATOM 1447 C C . PHE A 1 189 ? 15.357 21.228 -16.631 1.00 79.94 189 PHE A C 1
ATOM 1449 O O . PHE A 1 189 ? 15.818 21.060 -17.759 1.00 79.94 189 PHE A O 1
ATOM 1456 N N . VAL A 1 190 ? 14.578 20.322 -16.031 1.00 80.94 190 VAL A N 1
ATOM 1457 C CA . VAL A 1 190 ? 14.178 19.055 -16.659 1.00 80.94 190 VAL A CA 1
ATOM 1458 C C . VAL A 1 190 ? 13.281 19.308 -17.876 1.00 80.94 190 VAL A C 1
ATOM 1460 O O . VAL A 1 190 ? 13.508 18.713 -18.924 1.00 80.94 190 VAL A O 1
ATOM 1463 N N . GLU A 1 191 ? 12.335 20.245 -17.784 1.00 79.44 191 GLU A N 1
ATOM 1464 C CA . GLU A 1 191 ? 11.466 20.631 -18.908 1.00 79.44 191 GLU A CA 1
ATOM 1465 C C . GLU A 1 191 ? 12.260 21.196 -20.100 1.00 79.44 191 GLU A C 1
ATOM 1467 O O . GLU A 1 191 ? 12.063 20.777 -21.241 1.00 79.44 191 GLU A O 1
ATOM 1472 N N . VAL A 1 192 ? 13.224 22.092 -19.850 1.00 82.88 192 VAL A N 1
ATOM 1473 C CA . VAL A 1 192 ? 14.098 22.639 -20.909 1.00 82.88 192 VAL A CA 1
ATOM 1474 C C . VAL A 1 192 ? 14.902 21.535 -21.596 1.00 82.88 192 VAL A C 1
ATOM 1476 O O . VAL A 1 192 ? 15.076 21.560 -22.815 1.00 82.88 192 VAL A O 1
ATOM 1479 N N . LEU A 1 193 ? 15.369 20.549 -20.830 1.00 81.81 193 LEU A N 1
ATOM 1480 C CA . LEU A 1 193 ? 16.102 19.411 -21.371 1.00 81.81 193 LEU A CA 1
ATOM 1481 C C . LEU A 1 193 ? 15.254 18.519 -22.264 1.00 81.81 193 LEU A C 1
ATOM 1483 O O . LEU A 1 193 ? 15.721 18.123 -23.330 1.00 81.81 193 LEU A O 1
ATOM 1487 N N . VAL A 1 194 ? 14.020 18.235 -21.851 1.00 84.44 194 VAL A N 1
ATOM 1488 C CA . VAL A 1 194 ? 13.066 17.476 -22.665 1.00 84.44 194 VAL A CA 1
ATOM 1489 C C . VAL A 1 194 ? 12.813 18.205 -23.982 1.00 84.44 194 VAL A C 1
ATOM 1491 O O . VAL A 1 194 ? 12.904 17.586 -25.037 1.00 84.44 194 VAL A O 1
ATOM 1494 N N . VAL A 1 195 ? 12.595 19.525 -23.956 1.00 87.56 195 VAL A N 1
ATOM 1495 C CA . VAL A 1 195 ? 12.393 20.323 -25.179 1.00 87.56 195 VAL A CA 1
ATOM 1496 C C . VAL A 1 195 ? 13.626 20.304 -26.089 1.00 87.56 195 VAL A C 1
ATOM 1498 O O . VAL A 1 195 ? 13.482 20.108 -27.293 1.00 87.56 195 VAL A O 1
ATOM 1501 N N . LEU A 1 196 ? 14.836 20.455 -25.541 1.00 83.88 196 LEU A N 1
ATOM 1502 C CA . LEU A 1 196 ? 16.079 20.371 -26.321 1.00 83.88 196 LEU A CA 1
ATOM 1503 C C . LEU A 1 196 ? 16.265 18.997 -26.972 1.00 83.88 196 LEU A C 1
ATOM 1505 O O . LEU A 1 196 ? 16.637 18.927 -28.141 1.00 83.88 196 LEU A O 1
ATOM 1509 N N . PHE A 1 197 ? 15.975 17.917 -26.244 1.00 81.12 197 PHE A N 1
ATOM 1510 C CA . PHE A 1 197 ? 16.050 16.556 -26.777 1.00 81.12 197 PHE A CA 1
ATOM 1511 C C . PHE A 1 197 ? 14.989 16.313 -27.857 1.00 81.12 197 PHE A C 1
ATOM 1513 O O . PHE A 1 197 ? 15.269 15.669 -28.863 1.00 81.12 197 PHE A O 1
ATOM 1520 N N . CYS A 1 198 ? 13.793 16.882 -27.686 1.00 81.69 198 CYS A N 1
ATOM 1521 C CA . CYS A 1 198 ? 12.743 16.858 -28.699 1.00 81.69 198 CYS A CA 1
ATOM 1522 C C . CYS A 1 198 ? 13.148 17.615 -29.971 1.00 81.69 198 CYS A C 1
ATOM 1524 O O . CYS A 1 198 ? 12.824 17.156 -31.057 1.00 81.69 198 CYS A O 1
ATOM 1526 N N . ILE A 1 199 ? 13.857 18.744 -29.861 1.00 83.81 199 ILE A N 1
ATOM 1527 C CA . ILE A 1 199 ? 14.348 19.493 -31.031 1.00 83.81 199 ILE A CA 1
ATOM 1528 C C . ILE A 1 199 ? 15.487 18.729 -31.717 1.00 83.81 199 ILE A C 1
ATOM 1530 O O . ILE A 1 199 ? 15.461 18.572 -32.932 1.00 83.81 199 ILE A O 1
ATOM 1534 N N . GLY A 1 200 ? 16.448 18.207 -30.950 1.00 73.75 200 GLY A N 1
ATOM 1535 C CA . GLY A 1 200 ? 17.578 17.447 -31.492 1.00 73.75 200 GLY A CA 1
ATOM 1536 C C . GLY A 1 200 ? 17.208 16.074 -32.062 1.00 73.75 200 GLY A C 1
ATOM 1537 O O . GLY A 1 200 ? 17.986 15.516 -32.819 1.00 73.75 200 GLY A O 1
ATOM 1538 N N . GLY A 1 201 ? 16.043 15.519 -31.710 1.00 65.75 201 GLY A N 1
ATOM 1539 C CA . GLY A 1 201 ? 15.527 14.272 -32.285 1.00 65.75 201 GLY A CA 1
ATOM 1540 C C . GLY A 1 201 ? 14.699 14.450 -33.563 1.00 65.75 201 GLY A C 1
ATOM 1541 O O . GLY A 1 201 ? 14.216 13.457 -34.102 1.00 65.75 201 GLY A O 1
ATOM 1542 N N . VAL A 1 202 ? 14.477 15.691 -34.009 1.00 74.50 202 VAL A N 1
ATOM 1543 C CA . VAL A 1 202 ? 13.757 16.015 -35.257 1.00 74.50 202 VAL A CA 1
ATOM 1544 C C . VAL A 1 202 ? 14.722 16.242 -36.434 1.00 74.50 202 VAL A C 1
ATOM 1546 O O . VAL A 1 202 ? 14.271 16.290 -37.578 1.00 74.50 202 VAL A O 1
ATOM 1549 N N . GLU A 1 203 ? 16.028 16.331 -36.171 1.00 41.19 203 GLU A N 1
ATOM 1550 C CA . GLU A 1 203 ? 17.109 16.441 -37.166 1.00 41.19 203 GLU A CA 1
ATOM 1551 C C . GLU A 1 203 ? 17.846 15.101 -37.320 1.00 41.19 203 GLU A C 1
ATOM 1553 O O . GLU A 1 203 ? 18.123 14.718 -38.480 1.00 41.19 203 GLU A O 1
#